Protein AF-A0A8S3H795-F1 (afdb_monomer_lite)

Radius of gyration: 68.73 Å; chains: 1; bounding box: 163×47×185 Å

Foldseek 3Di:
DLVLVVPPLDDPDDDDPLVSVVSSCVSVVDDPVQWDRDPVDIGGDPPPVVVSVVVVVVSVVVVVVVVVVVVVVVVVVVVVVVVVVVVVVVVVCVVVVVVCVVCVPPPVVVVCVVVVVVPPVNVVVVVVVVVVVVVVVVVVVVVVVVVVVVVVVVVVVVVVVVVVVVVVVVVVVVVVVVVVVVVVVVVVVVVVVVVVVVVVVVVVVVVVVVVVVVVVVVVVVVVVVVVVVVVVVVVVVVVVVVVVVVVVVVVVVVVVVVVVVVVVVVVVVVVPPPD

Organism: NCBI:txid392030

Secondary structure (DSSP, 8-state):
--GGGSTTSS-SS---HHHHHHHHHHHTT--GGGEEE-SS-EEE-TTHHHHHHHHHHHHHHHHHHHHHHHHHHHHHHHHHHHHHHHHHHHHHHHHHHHHHHHHTT-HHHHHHHHHGGGSHHHHHHHHHHHHHHHHHHHHHHHHHHHHHHHHHHHHHHHHHHHHHHHHHHHHHHHHHHHHHHHHHHHHHHHHHHHHHHHHHHHHHHHHHHHHHHHHHHHHHHHHHHHHHHHHHHHHHHHHHHHHHHHHHHHHHHHHHHHHHHHHHHHHHHHHTT--

pLDDT: mean 90.73, std 10.01, range [41.09, 98.5]

Sequence (275 aa):
SYEILCPNAIPREFMDGKAAAKRMIQELELDENLYRIGLTKVFFRSGVLGHLEEERDLKLTDIMTQLQALCRGALARKNYQRRIQQLNAIRVIQRNGRALLKIRNWKWWRLFTKIKPLLQVTRQDEELKQKQEEMNRLKTEMGSRVIQAQDMEEKLQLVQQERSVLNDRLAHLNEVLGECEENSRRMQKRNDELESILQEMEQRLQEAVDQLNKSNKDQREYDQRLRDTTKRLEDEEQNRQKIQLERTQSEGKIKNLENLVATLQNELSKVNILI

InterPro domains:
  IPR001609 Myosin head, motor domain-like [PS51456] (1-57)
  IPR002928 Myosin tail [PF01576] (122-271)
  IPR027417 P-loop containing nucleoside triphosphate hydrolase [SSF52540] (2-119)

Structure (mmCIF, N/CA/C/O backbone):
data_AF-A0A8S3H795-F1
#
_entry.id   AF-A0A8S3H795-F1
#
loop_
_atom_site.group_PDB
_atom_site.id
_atom_site.type_symbol
_atom_site.label_atom_id
_atom_site.label_alt_id
_atom_site.label_comp_id
_atom_site.label_asym_id
_atom_site.label_entity_id
_atom_site.label_seq_id
_atom_site.pdbx_PDB_ins_code
_atom_site.Cartn_x
_atom_site.Cartn_y
_atom_site.Cartn_z
_atom_site.occupancy
_atom_site.B_iso_or_equiv
_atom_site.auth_seq_id
_atom_site.auth_comp_id
_atom_site.auth_asym_id
_atom_site.auth_atom_id
_atom_site.pdbx_PDB_model_num
ATOM 1 N N . SER A 1 1 ? -20.769 3.662 -13.643 1.00 73.25 1 SER A N 1
ATOM 2 C CA . SER A 1 1 ? -20.670 2.705 -14.769 1.00 73.25 1 SER A CA 1
ATOM 3 C C . SER A 1 1 ? -21.157 3.273 -16.094 1.00 73.25 1 SER A C 1
ATOM 5 O O . SER A 1 1 ? -20.446 3.116 -17.077 1.00 73.25 1 SER A O 1
ATOM 7 N N . TYR A 1 2 ? -22.308 3.954 -16.131 1.00 89.56 2 TYR A N 1
ATOM 8 C CA . TYR A 1 2 ? -22.900 4.504 -17.365 1.00 89.56 2 TYR A CA 1
ATOM 9 C C . TYR A 1 2 ? -22.481 5.942 -17.703 1.00 89.56 2 TYR A C 1
ATOM 11 O O . TYR A 1 2 ? -22.964 6.502 -18.670 1.00 89.56 2 TYR A O 1
ATOM 19 N N . GLU A 1 3 ? -21.568 6.546 -16.942 1.00 89.19 3 GLU A N 1
ATOM 20 C CA . GLU A 1 3 ? -21.105 7.927 -17.171 1.00 89.19 3 GLU A CA 1
ATOM 21 C C . GLU A 1 3 ? -20.500 8.130 -18.568 1.00 89.19 3 GLU A C 1
ATOM 23 O O . GLU A 1 3 ? -20.627 9.195 -19.155 1.00 89.19 3 GLU A O 1
ATOM 28 N N . ILE A 1 4 ? -19.920 7.074 -19.145 1.00 91.19 4 ILE A N 1
ATOM 29 C CA . ILE A 1 4 ? -19.418 7.065 -20.524 1.00 91.19 4 ILE A CA 1
ATOM 30 C C . ILE A 1 4 ? -20.501 7.347 -21.580 1.00 91.19 4 ILE A C 1
ATOM 32 O O . ILE A 1 4 ? -20.176 7.830 -22.662 1.00 91.19 4 ILE A O 1
ATOM 36 N N . LEU A 1 5 ? -21.767 7.055 -21.269 1.00 90.88 5 LEU A N 1
ATOM 37 C CA . LEU A 1 5 ? -22.914 7.359 -22.125 1.00 90.88 5 LEU A CA 1
ATOM 38 C C . LEU A 1 5 ? -23.394 8.806 -21.970 1.00 90.88 5 LEU A C 1
ATOM 40 O O . LEU A 1 5 ? -24.088 9.308 -22.843 1.00 90.88 5 LEU A O 1
ATOM 44 N N . CYS A 1 6 ? -22.996 9.483 -20.892 1.00 90.69 6 CYS A N 1
ATOM 45 C CA . CYS A 1 6 ? -23.438 10.830 -20.539 1.00 90.69 6 CYS A CA 1
ATOM 46 C C . CYS A 1 6 ? -22.231 11.777 -20.440 1.00 90.69 6 CYS A C 1
ATOM 48 O O . CYS A 1 6 ? -21.933 12.290 -19.350 1.00 90.69 6 CYS A O 1
ATOM 50 N N . PRO A 1 7 ? -21.476 11.989 -21.534 1.00 83.62 7 PRO A N 1
ATOM 51 C CA . PRO A 1 7 ? -20.297 12.835 -21.486 1.00 83.62 7 PRO A CA 1
ATOM 52 C C . PRO A 1 7 ? -20.702 14.255 -21.072 1.00 83.62 7 PRO A C 1
ATOM 54 O O . PRO A 1 7 ? -21.502 14.899 -21.739 1.00 83.62 7 PRO A O 1
ATOM 57 N N . ASN A 1 8 ? -20.101 14.754 -19.988 1.00 84.62 8 ASN A N 1
ATOM 58 C CA . ASN A 1 8 ? -20.336 16.082 -19.397 1.00 84.62 8 ASN A CA 1
ATOM 59 C C . ASN A 1 8 ? -21.623 16.254 -18.565 1.00 84.62 8 ASN A C 1
ATOM 61 O O . ASN A 1 8 ? -21.853 17.352 -18.060 1.00 84.62 8 ASN A O 1
ATOM 65 N N . ALA A 1 9 ? -22.422 15.204 -18.342 1.00 86.06 9 ALA A N 1
ATOM 66 C CA . ALA A 1 9 ? -23.625 15.308 -17.502 1.00 86.06 9 ALA A CA 1
ATOM 67 C C . ALA A 1 9 ? -23.308 15.555 -16.013 1.00 86.06 9 ALA A C 1
ATOM 69 O O . ALA A 1 9 ? -24.093 16.167 -15.280 1.00 86.06 9 ALA A O 1
ATOM 70 N N . ILE A 1 10 ? -22.143 15.084 -15.556 1.00 86.62 10 ILE A N 1
ATOM 71 C CA . ILE A 1 10 ? -21.653 15.275 -14.190 1.00 86.62 10 ILE A CA 1
ATOM 72 C C . ILE A 1 10 ? -20.447 16.233 -14.229 1.00 86.62 10 ILE A C 1
ATOM 74 O O . ILE A 1 10 ? -19.483 15.973 -14.952 1.00 86.62 10 ILE A O 1
ATOM 78 N N . PRO A 1 11 ? -20.475 17.355 -13.480 1.00 84.56 11 PRO A N 1
ATOM 79 C CA . PRO A 1 11 ? -19.322 18.238 -13.341 1.00 84.56 11 PRO A CA 1
ATOM 80 C C . PRO A 1 11 ? -18.187 17.527 -12.594 1.00 84.56 11 PRO A C 1
ATOM 82 O O . PRO A 1 11 ? -18.424 16.645 -11.779 1.00 84.56 11 PRO A O 1
ATOM 85 N N . ARG A 1 12 ? -16.937 17.939 -12.834 1.00 81.12 12 ARG A N 1
ATOM 86 C CA . ARG A 1 12 ? -15.753 17.320 -12.199 1.00 81.12 12 ARG A CA 1
ATOM 87 C C . ARG A 1 12 ? -15.627 17.593 -10.695 1.00 81.12 12 ARG A C 1
ATOM 89 O O . ARG A 1 12 ? -14.787 16.989 -10.036 1.00 81.12 12 ARG A O 1
ATOM 96 N N . GLU A 1 13 ? -16.415 18.527 -10.178 1.00 83.94 13 GLU A N 1
ATOM 97 C CA . GLU A 1 13 ? -16.485 18.849 -8.756 1.00 83.94 13 GLU A CA 1
ATOM 98 C C . GLU A 1 13 ? -17.365 17.846 -8.001 1.00 83.94 13 GLU A C 1
ATOM 100 O O . GLU A 1 13 ? -18.151 17.105 -8.592 1.00 83.94 13 GLU A O 1
ATOM 105 N N . PHE A 1 14 ? -17.236 17.818 -6.674 1.00 79.88 14 PHE A N 1
ATOM 106 C CA . PHE A 1 14 ? -18.015 16.907 -5.843 1.00 79.88 14 PHE A CA 1
ATOM 107 C C . PHE A 1 14 ? -19.524 17.157 -5.998 1.00 79.88 14 PHE A C 1
ATOM 109 O O . PHE A 1 14 ? -20.003 18.282 -5.856 1.00 79.88 14 PHE A O 1
ATOM 116 N N . MET A 1 15 ? -20.278 16.084 -6.237 1.00 83.81 15 MET A N 1
ATOM 117 C CA . MET A 1 15 ? -21.734 16.101 -6.344 1.00 83.81 15 MET A CA 1
ATOM 118 C C . MET A 1 15 ? -22.338 14.962 -5.527 1.00 83.81 15 MET A C 1
ATOM 120 O O . MET A 1 15 ? -21.801 13.856 -5.489 1.00 83.81 15 MET A O 1
ATOM 124 N N . ASP A 1 16 ? -23.493 15.224 -4.915 1.00 89.38 16 ASP A N 1
ATOM 125 C CA . ASP A 1 16 ? -24.294 14.189 -4.267 1.00 89.38 16 ASP A CA 1
ATOM 126 C C . ASP A 1 16 ? -24.666 13.065 -5.253 1.00 89.38 16 ASP A C 1
ATOM 128 O O . ASP A 1 16 ? -25.124 13.316 -6.371 1.00 89.38 16 ASP A O 1
ATOM 132 N N . GLY A 1 17 ? -24.511 11.809 -4.826 1.00 86.62 17 GLY A N 1
ATOM 133 C CA . GLY A 1 17 ? -24.701 10.644 -5.693 1.00 86.62 17 GLY A CA 1
ATOM 134 C C . GLY A 1 17 ? -26.124 10.514 -6.245 1.00 86.62 17 GLY A C 1
ATOM 135 O O . GLY A 1 17 ? -26.308 10.076 -7.383 1.00 86.62 17 GLY A O 1
ATOM 136 N N . LYS A 1 18 ? -27.144 10.943 -5.488 1.00 89.81 18 LYS A N 1
ATOM 137 C CA . LYS A 1 18 ? -28.539 10.929 -5.952 1.00 89.81 18 LYS A CA 1
ATOM 138 C C . LYS A 1 18 ? -28.793 12.041 -6.966 1.00 89.81 18 LYS A C 1
ATOM 140 O O . LYS A 1 18 ? -29.508 11.818 -7.944 1.00 89.81 18 LYS A O 1
ATOM 145 N N . ALA A 1 19 ? -28.209 13.221 -6.758 1.00 89.12 19 ALA A N 1
ATOM 146 C CA . ALA A 1 19 ? -28.252 14.313 -7.729 1.00 89.12 19 ALA A CA 1
ATOM 147 C C . ALA A 1 19 ? -27.535 13.943 -9.041 1.00 89.12 19 ALA A C 1
ATOM 149 O O . ALA A 1 19 ? -28.087 14.171 -10.118 1.00 89.12 19 ALA A O 1
ATOM 150 N N . ALA A 1 20 ? -26.369 13.297 -8.954 1.00 90.00 20 ALA A N 1
ATOM 151 C CA . ALA A 1 20 ? -25.622 12.807 -10.111 1.00 90.00 20 ALA A CA 1
ATOM 152 C C . ALA A 1 20 ? -26.423 11.759 -10.900 1.00 90.00 20 ALA A C 1
ATOM 154 O O . ALA A 1 20 ? -26.585 11.890 -12.112 1.00 90.00 20 ALA A O 1
ATOM 155 N N . ALA A 1 21 ? -27.017 10.776 -10.213 1.00 90.62 21 ALA A N 1
ATOM 156 C CA . ALA A 1 21 ? -27.860 9.765 -10.850 1.00 90.62 21 ALA A CA 1
ATOM 157 C C . ALA A 1 21 ? -29.073 10.379 -11.571 1.00 90.62 21 ALA A C 1
ATOM 159 O O . ALA A 1 21 ? -29.392 9.964 -12.681 1.00 90.62 21 ALA A O 1
ATOM 160 N N . LYS A 1 22 ? -29.726 11.394 -10.981 1.00 90.12 22 LYS A N 1
ATOM 161 C CA . LYS A 1 22 ? -30.826 12.121 -11.640 1.00 90.12 22 LYS A CA 1
ATOM 162 C C . LYS A 1 22 ? -30.379 12.795 -12.933 1.00 90.12 22 LYS A C 1
ATOM 164 O O . LYS A 1 22 ? -31.062 12.645 -13.938 1.00 90.12 22 LYS A O 1
ATOM 169 N N . ARG A 1 23 ? -29.245 13.502 -12.914 1.00 90.75 23 ARG A N 1
ATOM 170 C CA . ARG A 1 23 ? -28.712 14.175 -14.109 1.00 90.75 23 ARG A CA 1
ATOM 171 C C . ARG A 1 23 ? -28.344 13.188 -15.207 1.00 90.75 23 ARG A C 1
ATOM 173 O O . ARG A 1 23 ? -28.685 13.415 -16.355 1.00 90.75 23 ARG A O 1
ATOM 180 N N . MET A 1 24 ? -27.711 12.071 -14.852 1.00 91.94 24 MET A N 1
ATOM 181 C CA . MET A 1 24 ? -27.400 11.022 -15.825 1.00 91.94 24 MET A CA 1
ATOM 182 C C . MET A 1 24 ? -28.663 10.438 -16.460 1.00 91.94 24 MET A C 1
ATOM 184 O O . MET A 1 24 ? -28.700 10.236 -17.661 1.00 91.94 24 MET A O 1
ATOM 188 N N . ILE A 1 25 ? -29.703 10.174 -15.668 1.00 92.38 25 ILE A N 1
ATOM 189 C CA . ILE A 1 25 ? -30.968 9.631 -16.180 1.00 92.38 25 ILE A CA 1
ATOM 190 C C . ILE A 1 25 ? -31.680 10.636 -17.098 1.00 92.38 25 ILE A C 1
ATOM 192 O O . ILE A 1 25 ? -32.272 10.222 -18.090 1.00 92.38 25 ILE A O 1
ATOM 196 N N . GLN A 1 26 ? -31.591 11.934 -16.787 1.00 90.56 26 GLN A N 1
ATOM 197 C CA . GLN A 1 26 ? -32.091 13.007 -17.650 1.00 90.56 26 GLN A CA 1
ATOM 198 C C . GLN A 1 26 ? -31.326 13.075 -18.974 1.00 90.56 26 GLN A C 1
ATOM 200 O O . GLN A 1 26 ? -31.958 13.160 -20.017 1.00 90.56 26 GLN A O 1
ATOM 205 N N . GLU A 1 27 ? -29.994 12.982 -18.938 1.00 92.19 27 GLU A N 1
ATOM 206 C CA . GLU A 1 27 ? -29.153 12.968 -20.144 1.00 92.19 27 GLU A CA 1
ATOM 207 C C . GLU A 1 27 ? -29.390 11.717 -21.007 1.00 92.19 27 GLU A C 1
ATOM 209 O O . GLU A 1 27 ? -29.303 11.775 -22.225 1.00 92.19 27 GLU A O 1
ATOM 214 N N . LEU A 1 28 ? -29.705 10.579 -20.379 1.00 92.12 28 LEU A N 1
ATOM 215 C CA . LEU A 1 28 ? -30.093 9.342 -21.070 1.00 92.12 28 LEU A CA 1
ATOM 216 C C . LEU A 1 28 ? -31.536 9.371 -21.596 1.00 92.12 28 LEU A C 1
ATOM 218 O O . LEU A 1 28 ? -31.972 8.378 -22.171 1.00 92.12 28 LEU A O 1
ATOM 222 N N . GLU A 1 29 ? -32.282 10.454 -21.348 1.00 92.06 29 GLU A N 1
ATOM 223 C CA . GLU A 1 29 ? -33.671 10.652 -21.781 1.00 92.06 29 GLU A CA 1
ATOM 224 C C . GLU A 1 29 ? -34.597 9.461 -21.450 1.00 92.06 29 GLU A C 1
ATOM 226 O O . GLU A 1 29 ? -35.510 9.112 -22.199 1.00 92.06 29 GLU A O 1
ATOM 231 N N . LEU A 1 30 ? -34.370 8.809 -20.303 1.00 93.12 30 LEU A N 1
ATOM 232 C CA . LEU A 1 30 ? -35.160 7.649 -19.888 1.00 93.12 30 LEU A CA 1
ATOM 233 C C . LEU A 1 30 ? -36.561 8.075 -19.430 1.00 93.12 30 LEU A C 1
ATOM 235 O O . LEU A 1 30 ? -36.704 8.923 -18.550 1.00 93.12 30 LEU A O 1
ATOM 239 N N . ASP A 1 31 ? -37.594 7.413 -19.957 1.00 93.19 31 ASP A N 1
ATOM 240 C CA . ASP A 1 31 ? -38.984 7.616 -19.530 1.00 93.19 31 ASP A CA 1
ATOM 241 C C . ASP A 1 31 ? -39.135 7.353 -18.020 1.00 93.19 31 ASP A C 1
ATOM 243 O O . ASP A 1 31 ? -38.687 6.327 -17.491 1.00 93.19 31 ASP A O 1
ATOM 247 N N . GLU A 1 32 ? -39.808 8.269 -17.319 1.00 92.25 32 GLU A N 1
ATOM 248 C CA . GLU A 1 32 ? -40.058 8.179 -15.881 1.00 92.25 32 GLU A CA 1
ATOM 249 C C . GLU A 1 32 ? -40.748 6.872 -15.475 1.00 92.25 32 GLU A C 1
ATOM 251 O O . GLU A 1 32 ? -40.569 6.412 -14.353 1.00 92.25 32 GLU A O 1
ATOM 256 N N . ASN A 1 33 ? -41.506 6.212 -16.350 1.00 93.94 33 ASN A N 1
ATOM 257 C CA . ASN A 1 33 ? -42.151 4.927 -16.071 1.00 93.94 33 ASN A CA 1
ATOM 258 C C . ASN A 1 33 ? -41.174 3.745 -15.987 1.00 93.94 33 ASN A C 1
ATOM 260 O O . ASN A 1 33 ? -41.529 2.698 -15.428 1.00 93.94 33 ASN A O 1
ATOM 264 N N . LEU A 1 34 ? -39.960 3.897 -16.515 1.00 94.12 34 LEU A N 1
ATOM 265 C CA . LEU A 1 34 ? -38.962 2.837 -16.642 1.00 94.12 34 LEU A CA 1
ATOM 266 C C . LEU A 1 34 ? -38.019 2.731 -15.440 1.00 94.12 34 LEU A C 1
ATOM 268 O O . LEU A 1 34 ? -37.331 1.717 -15.311 1.00 94.12 34 LEU A O 1
ATOM 272 N N . TYR A 1 35 ? -38.002 3.717 -14.538 1.00 95.12 35 TYR A N 1
ATOM 273 C CA . TYR A 1 35 ? -37.107 3.710 -13.379 1.00 95.12 35 TYR A CA 1
ATOM 274 C C . TYR A 1 35 ? -37.724 4.316 -12.109 1.00 95.12 35 TYR A C 1
ATOM 276 O O . TYR A 1 35 ? -38.697 5.063 -12.143 1.00 95.12 35 TYR A O 1
ATOM 284 N N . ARG A 1 36 ? -37.145 4.019 -10.942 1.00 95.19 36 ARG A N 1
ATOM 285 C CA . ARG A 1 36 ? -37.449 4.668 -9.655 1.00 95.19 36 ARG A CA 1
ATOM 286 C C . ARG A 1 36 ? -36.159 4.908 -8.874 1.00 95.19 36 ARG A C 1
ATOM 288 O O . ARG A 1 36 ? -35.366 3.990 -8.684 1.00 95.19 36 ARG A O 1
ATOM 295 N N . ILE A 1 37 ? -35.948 6.133 -8.394 1.00 93.06 37 ILE A N 1
ATOM 296 C CA . ILE A 1 37 ? -34.747 6.508 -7.629 1.00 93.06 37 ILE A CA 1
ATOM 297 C C . ILE A 1 37 ? -35.035 6.365 -6.131 1.00 93.06 37 ILE A C 1
ATOM 299 O O . ILE A 1 37 ? -35.793 7.149 -5.561 1.00 93.06 37 ILE A O 1
ATOM 303 N N . GLY A 1 38 ? -34.418 5.371 -5.494 1.00 91.44 38 GLY A N 1
ATOM 304 C CA . GLY A 1 38 ? -34.445 5.165 -4.047 1.00 91.44 38 GLY A CA 1
ATOM 305 C C . GLY A 1 38 ? -33.425 6.027 -3.293 1.00 91.44 38 GLY A C 1
ATOM 306 O O . GLY A 1 38 ? -32.840 6.964 -3.838 1.00 91.44 38 GLY A O 1
ATOM 307 N N . LEU A 1 39 ? -33.210 5.718 -2.010 1.00 87.00 39 LEU A N 1
ATOM 308 C CA . LEU A 1 39 ? -32.218 6.413 -1.174 1.00 87.00 39 LEU A CA 1
ATOM 309 C C . LEU A 1 39 ? -30.780 6.049 -1.558 1.00 87.00 39 LEU A C 1
ATOM 311 O O . LEU A 1 39 ? -29.926 6.922 -1.628 1.00 87.00 39 LEU A O 1
ATOM 315 N N . THR A 1 40 ? -30.530 4.770 -1.839 1.00 90.25 40 THR A N 1
ATOM 316 C CA . THR A 1 40 ? -29.187 4.236 -2.123 1.00 90.25 40 THR A CA 1
ATOM 317 C C . THR A 1 40 ? -29.079 3.534 -3.477 1.00 90.25 40 THR A C 1
ATOM 319 O O . THR A 1 40 ? -27.981 3.181 -3.897 1.00 90.25 40 THR A O 1
ATOM 322 N N . LYS A 1 41 ? -30.204 3.287 -4.160 1.00 93.25 41 LYS A N 1
ATOM 323 C CA . LYS A 1 41 ? -30.275 2.485 -5.393 1.00 93.25 41 LYS A CA 1
ATOM 324 C C . LYS A 1 41 ? -31.276 3.078 -6.382 1.00 93.25 41 LYS A C 1
ATOM 326 O O . LYS A 1 41 ? -32.278 3.657 -5.968 1.00 93.25 41 LYS A O 1
ATOM 331 N N . VAL A 1 42 ? -31.028 2.879 -7.675 1.00 92.75 42 VAL A N 1
ATOM 332 C CA . VAL A 1 42 ? -31.999 3.120 -8.752 1.00 92.75 42 VAL A CA 1
ATOM 333 C C . VAL A 1 42 ? -32.563 1.771 -9.188 1.00 92.75 42 VAL A C 1
ATOM 335 O O . VAL A 1 42 ? -31.807 0.836 -9.441 1.00 92.75 42 VAL A O 1
ATOM 338 N N . PHE A 1 43 ? -33.885 1.663 -9.240 1.00 94.56 43 PHE A N 1
ATOM 339 C CA . PHE A 1 43 ? -34.602 0.482 -9.706 1.00 94.56 43 PHE A CA 1
ATOM 340 C C . PHE A 1 43 ? -35.036 0.711 -11.147 1.00 94.56 43 PHE A C 1
ATOM 342 O O . PHE A 1 43 ? -35.631 1.744 -11.434 1.00 94.56 43 PHE A O 1
ATOM 349 N N . PHE A 1 44 ? -34.772 -0.245 -12.030 1.00 96.25 44 PHE A N 1
ATOM 350 C CA . PHE A 1 44 ? -35.180 -0.196 -13.431 1.00 96.25 44 PHE A CA 1
ATOM 351 C C . PHE A 1 44 ? -36.220 -1.279 -13.717 1.00 96.25 44 PHE A C 1
ATOM 353 O O . PHE A 1 44 ? -36.209 -2.339 -13.087 1.00 96.25 44 PHE A O 1
ATOM 360 N N . ARG A 1 45 ? -37.113 -1.030 -14.676 1.00 95.69 45 ARG A N 1
ATOM 361 C CA . ARG A 1 45 ? -37.943 -2.088 -15.259 1.00 95.69 45 ARG A CA 1
ATOM 362 C C . ARG A 1 45 ? -37.073 -3.069 -16.052 1.00 95.69 45 ARG A C 1
ATOM 364 O O . ARG A 1 45 ? -35.951 -2.754 -16.450 1.00 95.69 45 ARG A O 1
ATOM 371 N N . SER A 1 46 ? -37.613 -4.265 -16.281 1.00 94.44 46 SER A N 1
ATOM 372 C CA . SER A 1 46 ? -36.954 -5.288 -17.098 1.00 94.44 46 SER A CA 1
ATOM 373 C C . SER A 1 46 ? -36.576 -4.740 -18.481 1.00 94.44 46 SER A C 1
ATOM 375 O O . SER A 1 46 ? -37.320 -3.947 -19.056 1.00 94.44 46 SER A O 1
ATOM 377 N N . GLY A 1 47 ? -35.414 -5.148 -18.994 1.00 92.06 47 GLY A N 1
ATOM 378 C CA . GLY A 1 47 ? -34.897 -4.769 -20.315 1.00 92.06 47 GLY A CA 1
ATOM 379 C C . GLY A 1 47 ? -34.105 -3.458 -20.361 1.00 92.06 47 GLY A C 1
ATOM 380 O O . GLY A 1 47 ? -33.168 -3.353 -21.145 1.00 92.06 47 GLY A O 1
ATOM 381 N N . VAL A 1 48 ? -34.391 -2.495 -19.478 1.00 94.62 48 VAL A N 1
ATOM 382 C CA . VAL A 1 48 ? -33.736 -1.171 -19.497 1.00 94.62 48 VAL A CA 1
ATOM 383 C C . VAL A 1 48 ? -32.234 -1.278 -19.233 1.00 94.62 48 VAL A C 1
ATOM 385 O O . VAL A 1 48 ? -31.435 -0.678 -19.942 1.00 94.62 48 VAL A O 1
ATOM 388 N N . LEU A 1 49 ? -31.837 -2.064 -18.226 1.00 93.12 49 LEU A N 1
ATOM 389 C CA . LEU A 1 49 ? -30.424 -2.206 -17.873 1.00 93.12 49 LEU A CA 1
ATOM 390 C C . LEU A 1 49 ? -29.628 -2.907 -18.981 1.00 93.12 49 LEU A C 1
ATOM 392 O O . LEU A 1 49 ? -28.529 -2.468 -19.285 1.00 93.12 49 LEU A O 1
ATOM 396 N N . GLY A 1 50 ? -30.205 -3.936 -19.611 1.00 94.94 50 GLY A N 1
ATOM 397 C CA . GLY A 1 50 ? -29.566 -4.638 -20.727 1.00 94.94 50 GLY A CA 1
ATOM 398 C C . GLY A 1 50 ? -29.321 -3.711 -21.916 1.00 94.94 50 GLY A C 1
ATOM 399 O O . GLY A 1 50 ? -28.217 -3.675 -22.441 1.00 94.94 50 GLY A O 1
ATOM 400 N N . HIS A 1 51 ? -30.302 -2.872 -22.265 1.00 94.00 51 HIS A N 1
ATOM 401 C CA . HIS A 1 51 ? -30.130 -1.873 -23.320 1.00 94.00 51 HIS A CA 1
ATOM 402 C C . HIS A 1 51 ? -29.030 -0.845 -22.989 1.00 94.00 51 HIS A C 1
ATOM 404 O O . HIS A 1 51 ? -28.188 -0.542 -23.830 1.00 94.00 51 HIS A O 1
ATOM 410 N N . LEU A 1 52 ? -28.986 -0.346 -21.747 1.00 94.50 52 LEU A N 1
ATOM 411 C CA . LEU A 1 52 ? -27.923 0.567 -21.305 1.00 94.50 52 LEU A CA 1
ATOM 412 C C . LEU A 1 52 ? -26.535 -0.098 -21.297 1.00 94.50 52 LEU A C 1
ATOM 414 O O . LEU A 1 52 ? -25.530 0.582 -21.509 1.00 94.50 52 LEU A O 1
ATOM 418 N N . GLU A 1 53 ? -26.453 -1.401 -21.028 1.00 95.44 53 GLU A N 1
ATOM 419 C CA . GLU A 1 53 ? -25.205 -2.165 -21.128 1.00 95.44 53 GLU A CA 1
ATOM 420 C C . GLU A 1 53 ? -24.758 -2.332 -22.585 1.00 95.44 53 GLU A C 1
ATOM 422 O O . GLU A 1 53 ? -23.588 -2.092 -22.875 1.00 95.44 53 GLU A O 1
ATOM 427 N N . GLU A 1 54 ? -25.675 -2.631 -23.507 1.00 95.31 54 GLU A N 1
ATOM 428 C CA . GLU A 1 54 ? -25.376 -2.739 -24.942 1.00 95.31 54 GLU A CA 1
ATOM 429 C C . GLU A 1 54 ? -24.847 -1.418 -25.526 1.00 95.31 54 GLU A C 1
ATOM 431 O O . GLU A 1 54 ? -23.782 -1.398 -26.149 1.00 95.31 54 GLU A O 1
ATOM 436 N N . GLU A 1 55 ? -25.524 -0.294 -25.267 1.00 94.25 55 GLU A N 1
ATOM 437 C CA . GLU A 1 55 ? -25.073 1.039 -25.702 1.00 94.25 55 GLU A CA 1
ATOM 438 C C . GLU A 1 55 ? -23.688 1.382 -25.133 1.00 94.25 55 GLU A C 1
ATOM 440 O O . GLU A 1 55 ? -22.807 1.924 -25.815 1.00 94.25 55 GLU A O 1
ATOM 445 N N . ARG A 1 56 ? -23.459 1.028 -23.863 1.00 96.00 56 ARG A N 1
ATOM 446 C CA . ARG A 1 56 ? -22.164 1.218 -23.206 1.00 96.00 56 ARG A CA 1
ATOM 447 C C . ARG A 1 56 ? -21.075 0.394 -23.882 1.00 96.00 56 ARG A C 1
ATOM 449 O O . ARG A 1 56 ? -19.977 0.916 -24.091 1.00 96.00 56 ARG A O 1
ATOM 456 N N . ASP A 1 57 ? -21.355 -0.858 -24.213 1.00 96.69 57 ASP A N 1
ATOM 457 C CA . ASP A 1 57 ? -20.392 -1.764 -24.833 1.00 96.69 57 ASP A CA 1
ATOM 458 C C . ASP A 1 57 ? -20.033 -1.332 -26.257 1.00 96.69 57 ASP A C 1
ATOM 460 O O . ASP A 1 57 ? -18.857 -1.396 -26.632 1.00 96.69 57 ASP A O 1
ATOM 464 N N . LEU A 1 58 ? -20.984 -0.787 -27.021 1.00 95.81 58 LEU A N 1
ATOM 465 C CA . LEU A 1 58 ? -20.703 -0.160 -28.316 1.00 95.81 58 LEU A CA 1
ATOM 466 C C . LEU A 1 58 ? -19.722 1.010 -28.159 1.00 95.81 58 LEU A C 1
ATOM 468 O O . LEU A 1 58 ? -18.686 1.055 -28.830 1.00 95.81 58 LEU A O 1
ATOM 472 N N . LYS A 1 59 ? -19.978 1.916 -27.205 1.00 94.19 59 LYS A N 1
ATOM 473 C CA . LYS A 1 59 ? -19.095 3.067 -26.963 1.00 94.19 59 LYS A CA 1
ATOM 474 C C . LYS A 1 59 ? -17.705 2.653 -26.487 1.00 94.19 59 LYS A C 1
ATOM 476 O O . LYS A 1 59 ? -16.696 3.220 -26.914 1.00 94.19 59 LYS A O 1
ATOM 481 N N . LEU A 1 60 ? -17.639 1.651 -25.614 1.00 95.88 60 LEU A N 1
ATOM 482 C CA . LEU A 1 60 ? -16.376 1.080 -25.159 1.00 95.88 60 LEU A CA 1
ATOM 483 C C . LEU A 1 60 ? -15.616 0.416 -26.305 1.00 95.88 60 LEU A C 1
ATOM 485 O O . LEU A 1 60 ? -14.398 0.569 -26.380 1.00 95.88 60 LEU A O 1
ATOM 489 N N . THR A 1 61 ? -16.304 -0.272 -27.214 1.00 97.25 61 THR A N 1
ATOM 490 C CA . THR A 1 61 ? -15.683 -0.931 -28.370 1.00 97.25 61 THR A CA 1
ATOM 491 C C . THR A 1 61 ? -14.971 0.073 -29.276 1.00 97.25 61 THR A C 1
ATOM 493 O O . THR A 1 61 ? -13.825 -0.170 -29.674 1.00 97.25 61 THR A O 1
ATOM 496 N N . ASP A 1 62 ? -15.573 1.235 -29.533 1.00 96.19 62 ASP A N 1
ATOM 497 C CA . ASP A 1 62 ? -14.941 2.307 -30.310 1.00 96.19 62 ASP A CA 1
ATOM 498 C C . ASP A 1 62 ? -13.672 2.837 -29.632 1.00 96.19 62 ASP A C 1
ATOM 500 O O . ASP A 1 62 ? -12.608 2.930 -30.256 1.00 96.19 62 ASP A O 1
ATOM 504 N N . ILE A 1 63 ? -13.753 3.132 -28.330 1.00 96.00 63 ILE A N 1
ATOM 505 C CA . ILE A 1 63 ? -12.610 3.616 -27.541 1.00 96.00 63 ILE A CA 1
ATOM 506 C C . ILE A 1 63 ? -11.491 2.572 -27.525 1.00 96.00 63 ILE A C 1
ATOM 508 O O . ILE A 1 63 ? -10.321 2.899 -27.742 1.00 96.00 63 ILE A O 1
ATOM 512 N N . MET A 1 64 ? -11.837 1.302 -27.315 1.00 97.19 64 MET A N 1
ATOM 513 C CA . MET A 1 64 ? -10.880 0.200 -27.314 1.00 97.19 64 MET A CA 1
ATOM 514 C C . MET A 1 64 ? -10.223 0.036 -28.682 1.00 97.19 64 MET A C 1
ATOM 516 O O . MET A 1 64 ? -9.011 -0.164 -28.758 1.00 97.19 64 MET A O 1
ATOM 520 N N . THR A 1 65 ? -10.975 0.190 -29.769 1.00 98.12 65 THR A N 1
ATOM 521 C CA . THR A 1 65 ? -10.433 0.138 -31.132 1.00 98.12 65 THR A CA 1
ATOM 522 C C . THR A 1 65 ? -9.430 1.267 -31.376 1.00 98.12 65 THR A C 1
ATOM 524 O O . THR A 1 65 ? -8.332 1.014 -31.884 1.00 98.12 65 THR A O 1
ATOM 527 N N . GLN A 1 66 ? -9.741 2.494 -30.946 1.00 97.94 66 GLN A N 1
ATOM 528 C CA . GLN A 1 66 ? -8.821 3.634 -31.035 1.00 97.94 66 GLN A CA 1
ATOM 529 C C . GLN A 1 66 ? -7.557 3.417 -30.194 1.00 97.94 66 GLN A C 1
ATOM 531 O O . GLN A 1 66 ? -6.443 3.598 -30.692 1.00 97.94 66 GLN A O 1
ATOM 536 N N . LEU A 1 67 ? -7.707 2.962 -28.946 1.00 98.06 67 LEU A N 1
ATOM 537 C CA . LEU A 1 67 ? -6.582 2.638 -28.070 1.00 98.06 67 LEU A CA 1
ATOM 538 C C . LEU A 1 67 ? -5.675 1.583 -28.711 1.00 98.06 67 LEU A C 1
ATOM 540 O O . LEU A 1 67 ? -4.459 1.764 -28.797 1.00 98.06 67 LEU A O 1
ATOM 544 N N . GLN A 1 68 ? -6.261 0.501 -29.223 1.00 98.25 68 GLN A N 1
ATOM 545 C CA . GLN A 1 68 ? -5.504 -0.542 -29.899 1.00 98.25 68 GLN A CA 1
ATOM 546 C C . GLN A 1 68 ? -4.778 -0.012 -31.143 1.00 98.25 68 GLN A C 1
ATOM 548 O O . GLN A 1 68 ? -3.626 -0.385 -31.376 1.00 98.25 68 GLN A O 1
ATOM 553 N N . ALA A 1 69 ? -5.412 0.856 -31.937 1.00 98.38 69 ALA A N 1
ATOM 554 C CA . ALA A 1 69 ? -4.779 1.485 -33.094 1.00 98.38 69 ALA A CA 1
ATOM 555 C C . ALA A 1 69 ? -3.568 2.340 -32.683 1.00 98.38 69 ALA A C 1
ATOM 557 O O . ALA A 1 69 ? -2.499 2.228 -33.293 1.00 98.38 69 ALA A O 1
ATOM 558 N N . LEU A 1 70 ? -3.686 3.122 -31.604 1.00 98.38 70 LEU A N 1
ATOM 559 C CA . LEU A 1 70 ? -2.583 3.910 -31.049 1.00 98.38 70 LEU A CA 1
ATOM 560 C C . LEU A 1 70 ? -1.431 3.020 -30.568 1.00 98.38 70 LEU A C 1
ATOM 562 O O . LEU A 1 70 ? -0.278 3.259 -30.942 1.00 98.38 70 LEU A O 1
ATOM 566 N N . CYS A 1 71 ? -1.726 1.962 -29.807 1.00 98.25 71 CYS A N 1
ATOM 567 C CA . CYS A 1 71 ? -0.727 1.007 -29.323 1.00 98.25 71 CYS A CA 1
ATOM 568 C C . CYS A 1 71 ? -0.001 0.302 -30.478 1.00 98.25 71 CYS A C 1
ATOM 570 O O . CYS A 1 71 ? 1.235 0.274 -30.513 1.00 98.25 71 CYS A O 1
ATOM 572 N N . ARG A 1 72 ? -0.748 -0.221 -31.462 1.00 98.50 72 ARG A N 1
ATOM 573 C CA . ARG A 1 72 ? -0.177 -0.861 -32.660 1.00 98.50 72 ARG A CA 1
ATOM 574 C C . ARG A 1 72 ? 0.677 0.125 -33.455 1.00 98.50 72 ARG A C 1
ATOM 576 O O . ARG A 1 72 ? 1.786 -0.223 -33.858 1.00 98.50 72 ARG A O 1
ATOM 583 N N . GLY A 1 73 ? 0.218 1.366 -33.617 1.00 98.50 73 GLY A N 1
ATOM 584 C CA . GLY A 1 73 ? 0.967 2.426 -34.290 1.00 98.50 73 GLY A CA 1
ATOM 585 C C . GLY A 1 73 ? 2.278 2.776 -33.580 1.00 98.50 73 GLY A C 1
ATOM 586 O O . GLY A 1 73 ? 3.320 2.898 -34.228 1.00 98.50 73 GLY A O 1
ATOM 587 N N . ALA A 1 74 ? 2.261 2.898 -32.251 1.00 98.25 74 ALA A N 1
ATOM 588 C CA . ALA A 1 74 ? 3.461 3.162 -31.459 1.00 98.25 74 ALA A CA 1
ATOM 589 C C . ALA A 1 74 ? 4.486 2.024 -31.589 1.00 98.25 74 ALA A C 1
ATOM 591 O O . ALA A 1 74 ? 5.668 2.273 -31.849 1.00 98.25 74 ALA A O 1
ATOM 592 N N . LEU A 1 75 ? 4.027 0.773 -31.489 1.00 98.31 75 LEU A N 1
ATOM 593 C CA . LEU A 1 75 ? 4.874 -0.406 -31.651 1.00 98.31 75 LEU A CA 1
ATOM 594 C C . LEU A 1 75 ? 5.468 -0.490 -33.065 1.00 98.31 75 LEU A C 1
ATOM 596 O O . LEU A 1 75 ? 6.669 -0.722 -33.220 1.00 98.31 75 LEU A O 1
ATOM 600 N N . ALA A 1 76 ? 4.653 -0.250 -34.096 1.00 98.50 76 ALA A N 1
ATOM 601 C CA . ALA A 1 76 ? 5.091 -0.251 -35.488 1.00 98.50 76 ALA A CA 1
ATOM 602 C C . ALA A 1 76 ? 6.177 0.804 -35.744 1.00 98.50 76 ALA A C 1
ATOM 604 O O . ALA A 1 76 ? 7.211 0.482 -36.330 1.00 98.50 76 ALA A O 1
ATOM 605 N N . ARG A 1 77 ? 6.006 2.034 -35.238 1.00 98.38 77 ARG A N 1
ATOM 606 C CA . ARG A 1 77 ? 7.017 3.100 -35.354 1.00 98.38 77 ARG A CA 1
ATOM 607 C C . ARG A 1 77 ? 8.323 2.737 -34.647 1.00 98.38 77 ARG A C 1
ATOM 609 O O . ARG A 1 77 ? 9.392 2.915 -35.230 1.00 98.38 77 ARG A O 1
ATOM 616 N N . LYS A 1 78 ? 8.263 2.168 -33.436 1.00 97.88 78 LYS A N 1
ATOM 617 C CA . LYS A 1 78 ? 9.458 1.697 -32.711 1.00 97.88 78 LYS A CA 1
ATOM 618 C C . LYS A 1 78 ? 10.195 0.602 -33.491 1.00 97.88 78 LYS A C 1
ATOM 620 O O . LYS A 1 78 ? 11.414 0.660 -33.649 1.00 97.88 78 LYS A O 1
ATOM 625 N N . ASN A 1 79 ? 9.455 -0.365 -34.031 1.00 98.06 79 ASN A N 1
ATOM 626 C CA . ASN A 1 79 ? 10.015 -1.439 -34.851 1.00 98.06 79 ASN A CA 1
ATOM 627 C C . ASN A 1 79 ? 10.623 -0.913 -36.156 1.00 98.06 79 ASN A C 1
ATOM 629 O O . ASN A 1 79 ? 11.699 -1.358 -36.554 1.00 98.06 79 ASN A O 1
ATOM 633 N N . TYR A 1 80 ? 9.975 0.055 -36.801 1.00 98.25 80 TYR A N 1
ATOM 634 C CA . TYR A 1 80 ? 10.485 0.706 -38.004 1.00 98.25 80 TYR A CA 1
ATOM 635 C C . TYR A 1 80 ? 11.808 1.434 -37.740 1.00 98.25 80 TYR A C 1
ATOM 637 O O . TYR A 1 80 ? 12.776 1.214 -38.465 1.00 98.25 80 TYR A O 1
ATOM 645 N N . GLN A 1 81 ? 11.896 2.209 -36.654 1.00 98.06 81 GLN A N 1
ATOM 646 C CA . GLN A 1 81 ? 13.140 2.880 -36.262 1.00 98.06 81 GLN A CA 1
ATOM 647 C C . GLN A 1 81 ? 14.272 1.883 -36.000 1.00 98.06 81 GLN A C 1
ATOM 649 O O . GLN A 1 81 ? 15.382 2.059 -36.502 1.00 98.06 81 GLN A O 1
ATOM 654 N N . ARG A 1 82 ? 13.984 0.775 -35.303 1.00 97.69 82 ARG A N 1
ATOM 655 C CA . ARG A 1 82 ? 14.961 -0.307 -35.102 1.00 97.69 82 ARG A CA 1
ATOM 656 C C . ARG A 1 82 ? 15.450 -0.886 -36.434 1.00 97.69 82 ARG A C 1
ATOM 658 O O . ARG A 1 82 ? 16.648 -1.103 -36.594 1.00 97.69 82 ARG A O 1
ATOM 665 N N . ARG A 1 83 ? 14.552 -1.103 -37.402 1.00 97.69 83 ARG A N 1
ATOM 666 C CA . ARG A 1 83 ? 14.911 -1.597 -38.744 1.00 97.69 83 ARG A CA 1
ATOM 667 C C . ARG A 1 83 ? 15.758 -0.590 -39.524 1.00 97.69 83 ARG A C 1
ATOM 669 O O . ARG A 1 83 ? 16.740 -0.997 -40.134 1.00 97.69 83 ARG A O 1
ATOM 676 N N . ILE A 1 84 ? 15.443 0.707 -39.472 1.00 98.19 84 ILE A N 1
ATOM 677 C CA . ILE A 1 84 ? 16.282 1.755 -40.080 1.00 98.19 84 ILE A CA 1
ATOM 678 C C . ILE A 1 84 ? 17.687 1.733 -39.479 1.00 98.19 84 ILE A C 1
ATOM 680 O O . ILE A 1 84 ? 18.672 1.718 -40.218 1.00 98.19 84 ILE A O 1
ATOM 684 N N . GLN A 1 85 ? 17.791 1.709 -38.148 1.00 97.50 85 GLN A N 1
ATOM 685 C CA . GLN A 1 85 ? 19.081 1.664 -37.460 1.00 97.50 85 GLN A CA 1
ATOM 686 C C . GLN A 1 85 ? 19.883 0.423 -37.866 1.00 97.50 85 GLN A C 1
ATOM 688 O O . GLN A 1 85 ? 21.066 0.539 -38.178 1.00 97.50 85 GLN A O 1
ATOM 693 N N . GLN A 1 86 ? 19.235 -0.743 -37.952 1.00 97.81 86 GLN A N 1
ATOM 694 C CA . GLN A 1 86 ? 19.859 -1.976 -38.438 1.00 97.81 86 GLN A CA 1
ATOM 695 C C . GLN A 1 86 ? 20.335 -1.854 -39.889 1.00 97.81 86 GLN A C 1
ATOM 697 O O . GLN A 1 86 ? 21.469 -2.217 -40.181 1.00 97.81 86 GLN A O 1
ATOM 702 N N . LEU A 1 87 ? 19.522 -1.306 -40.797 1.00 98.12 87 LEU A N 1
ATOM 703 C CA . LEU A 1 87 ? 19.915 -1.102 -42.196 1.00 98.12 87 LEU A CA 1
ATOM 704 C C . LEU A 1 87 ? 21.113 -0.154 -42.320 1.00 98.12 87 LEU A C 1
ATOM 706 O O . LEU A 1 87 ? 22.046 -0.432 -43.075 1.00 98.12 87 LEU A O 1
ATOM 710 N N . ASN A 1 88 ? 21.120 0.937 -41.555 1.00 97.81 88 ASN A N 1
ATOM 711 C CA . ASN A 1 88 ? 22.247 1.864 -41.517 1.00 97.81 88 ASN A CA 1
ATOM 712 C C . ASN A 1 88 ? 23.506 1.187 -40.962 1.00 97.81 88 ASN A C 1
ATOM 714 O O . ASN A 1 88 ? 24.571 1.296 -41.572 1.00 97.81 88 ASN A O 1
ATOM 718 N N . ALA A 1 89 ? 23.384 0.424 -39.873 1.00 97.44 89 ALA A N 1
ATOM 719 C CA . ALA A 1 89 ? 24.486 -0.354 -39.316 1.00 97.44 89 ALA A CA 1
ATOM 720 C C . ALA A 1 89 ? 25.034 -1.370 -40.332 1.00 97.44 89 ALA A C 1
ATOM 722 O O . ALA A 1 89 ? 26.245 -1.432 -40.530 1.00 97.44 89 ALA A O 1
ATOM 723 N N . ILE A 1 90 ? 24.167 -2.096 -41.049 1.00 98.00 90 ILE A N 1
ATOM 724 C CA . ILE A 1 90 ? 24.568 -3.037 -42.107 1.00 98.00 90 ILE A CA 1
ATOM 725 C C . ILE A 1 90 ? 25.358 -2.313 -43.201 1.00 98.00 90 ILE A C 1
ATOM 727 O O . ILE A 1 90 ? 26.427 -2.783 -43.588 1.00 98.00 90 ILE A O 1
ATOM 731 N N . ARG A 1 91 ? 24.888 -1.153 -43.679 1.00 97.81 91 ARG A N 1
ATOM 732 C CA . ARG A 1 91 ? 25.604 -0.365 -44.700 1.00 97.81 91 ARG A CA 1
ATOM 733 C C . ARG A 1 91 ? 26.987 0.070 -44.217 1.00 97.81 91 ARG A C 1
ATOM 735 O O . ARG A 1 91 ? 27.955 -0.042 -44.970 1.00 97.81 91 ARG A O 1
ATOM 742 N N . VAL A 1 92 ? 27.089 0.536 -42.971 1.00 98.06 92 VAL A N 1
ATOM 743 C CA . VAL A 1 92 ? 28.365 0.928 -42.353 1.00 98.06 92 VAL A CA 1
ATOM 744 C C . VAL A 1 92 ? 29.301 -0.276 -42.243 1.00 98.06 92 VAL A C 1
ATOM 746 O O . VAL A 1 92 ? 30.444 -0.192 -42.689 1.00 98.06 92 VAL A O 1
ATOM 749 N N . ILE A 1 93 ? 28.816 -1.413 -41.738 1.00 97.62 93 ILE A N 1
ATOM 750 C CA . ILE A 1 93 ? 29.594 -2.653 -41.613 1.00 97.62 93 ILE A CA 1
ATOM 751 C C . ILE A 1 93 ? 30.082 -3.124 -42.983 1.00 97.62 93 ILE A C 1
ATOM 753 O O . ILE A 1 93 ? 31.264 -3.411 -43.140 1.00 97.62 93 ILE A O 1
ATOM 757 N N . GLN A 1 94 ? 29.219 -3.153 -44.001 1.00 97.81 94 GLN A N 1
ATOM 758 C CA . GLN A 1 94 ? 29.601 -3.553 -45.357 1.00 97.81 94 GLN A CA 1
ATOM 759 C C . GLN A 1 94 ? 30.651 -2.611 -45.960 1.00 97.81 94 GLN A C 1
ATOM 761 O O . GLN A 1 94 ? 31.634 -3.073 -46.544 1.00 97.81 94 GLN A O 1
ATOM 766 N N . ARG A 1 95 ? 30.474 -1.290 -45.816 1.00 97.81 95 ARG A N 1
ATOM 767 C CA . ARG A 1 95 ? 31.448 -0.290 -46.283 1.00 97.81 95 ARG A CA 1
ATOM 768 C C . ARG A 1 95 ? 32.798 -0.474 -45.590 1.00 97.81 95 ARG A C 1
ATOM 770 O O . ARG A 1 95 ? 33.819 -0.535 -46.276 1.00 97.81 95 ARG A O 1
ATOM 777 N N . ASN A 1 96 ? 32.796 -0.613 -44.267 1.00 97.25 96 ASN A N 1
ATOM 778 C CA . ASN A 1 96 ? 34.005 -0.824 -43.473 1.00 97.25 96 ASN A CA 1
ATOM 779 C C . ASN A 1 96 ? 34.664 -2.170 -43.782 1.00 97.25 96 ASN A C 1
ATOM 781 O O . ASN A 1 96 ? 35.881 -2.224 -43.914 1.00 97.25 96 ASN A O 1
ATOM 785 N N . GLY A 1 97 ? 33.888 -3.235 -43.989 1.00 97.50 97 GLY A N 1
ATOM 786 C CA . GLY A 1 97 ? 34.394 -4.547 -44.388 1.00 97.50 97 GLY A CA 1
ATOM 787 C C . GLY A 1 97 ? 35.122 -4.496 -45.732 1.00 97.50 97 GLY A C 1
ATOM 788 O O . GLY A 1 97 ? 36.242 -4.989 -45.850 1.00 97.50 97 GLY A O 1
ATOM 789 N N . ARG A 1 98 ? 34.549 -3.815 -46.735 1.00 97.00 98 ARG A N 1
ATOM 790 C CA . ARG A 1 98 ? 35.226 -3.590 -48.026 1.00 97.00 98 ARG A CA 1
ATOM 791 C C . ARG A 1 98 ? 36.498 -2.754 -47.869 1.00 97.00 98 ARG A C 1
ATOM 793 O O . ARG A 1 98 ? 37.508 -3.078 -48.488 1.00 97.00 98 ARG A O 1
ATOM 800 N N . ALA A 1 99 ? 36.466 -1.697 -47.056 1.00 95.88 99 ALA A N 1
ATOM 801 C CA . ALA A 1 99 ? 37.649 -0.882 -46.779 1.00 95.88 99 ALA A CA 1
ATOM 802 C C . ALA A 1 99 ? 38.751 -1.709 -46.096 1.00 95.88 99 ALA A C 1
ATOM 804 O O . ALA A 1 99 ? 39.896 -1.676 -46.543 1.00 95.88 99 ALA A O 1
ATOM 805 N N . LEU A 1 100 ? 38.394 -2.523 -45.097 1.00 95.31 100 LEU A N 1
ATOM 806 C CA . LEU A 1 100 ? 39.304 -3.425 -44.396 1.00 95.31 100 LEU A CA 1
ATOM 807 C C . LEU A 1 100 ? 39.965 -4.415 -45.357 1.00 95.31 100 LEU A C 1
ATOM 809 O O . LEU A 1 100 ? 41.179 -4.588 -45.305 1.00 95.31 100 LEU A O 1
ATOM 813 N N . LEU A 1 101 ? 39.200 -5.029 -46.265 1.00 95.50 101 LEU A N 1
ATOM 814 C CA . LEU A 1 101 ? 39.753 -5.944 -47.268 1.00 95.50 101 LEU A CA 1
ATOM 815 C C . LEU A 1 101 ? 40.791 -5.263 -48.171 1.00 95.50 101 LEU A C 1
ATOM 817 O O . LEU A 1 101 ? 41.798 -5.890 -48.495 1.00 95.50 101 LEU A O 1
ATOM 821 N N . LYS A 1 102 ? 40.589 -3.984 -48.521 1.00 93.75 102 LYS A N 1
ATOM 822 C CA . LYS A 1 102 ? 41.557 -3.196 -49.302 1.00 93.75 102 LYS A CA 1
ATOM 823 C C . LYS A 1 102 ? 42.833 -2.887 -48.511 1.00 93.75 102 LYS A C 1
ATOM 825 O O . LYS A 1 102 ? 43.925 -3.011 -49.054 1.00 93.75 102 LYS A O 1
ATOM 830 N N . ILE A 1 103 ? 42.715 -2.500 -47.239 1.00 94.81 103 ILE A N 1
ATOM 831 C CA . ILE A 1 103 ? 43.861 -2.024 -46.438 1.00 94.81 103 ILE A CA 1
ATOM 832 C C . ILE A 1 103 ? 44.577 -3.125 -45.644 1.00 94.81 103 ILE A C 1
ATOM 834 O O . ILE A 1 103 ? 45.712 -2.925 -45.227 1.00 94.81 103 ILE A O 1
ATOM 838 N N . ARG A 1 104 ? 43.968 -4.301 -45.440 1.00 92.50 104 ARG A N 1
ATOM 839 C CA . ARG A 1 104 ? 44.510 -5.390 -44.598 1.00 92.50 104 ARG A CA 1
ATOM 840 C C . ARG A 1 104 ? 45.936 -5.797 -44.974 1.00 92.50 104 ARG A C 1
ATOM 842 O O . ARG A 1 104 ? 46.748 -6.074 -44.094 1.00 92.50 104 ARG A O 1
ATOM 849 N N . ASN A 1 105 ? 46.237 -5.839 -46.270 1.00 90.94 105 ASN A N 1
ATOM 850 C CA . ASN A 1 105 ? 47.552 -6.248 -46.769 1.00 90.94 105 ASN A CA 1
ATOM 851 C C . ASN A 1 105 ? 48.548 -5.078 -46.872 1.00 90.94 105 ASN A C 1
ATOM 853 O O . ASN A 1 105 ? 49.736 -5.309 -47.107 1.00 90.94 105 ASN A O 1
ATOM 857 N N . TRP A 1 106 ? 48.099 -3.836 -46.662 1.00 95.75 106 TRP A N 1
ATOM 858 C CA . TRP A 1 106 ? 48.940 -2.646 -46.730 1.00 95.75 106 TRP A CA 1
ATOM 859 C C . TRP A 1 106 ? 49.929 -2.608 -45.556 1.00 95.75 106 TRP A C 1
ATOM 861 O O . TRP A 1 106 ? 49.554 -2.736 -44.388 1.00 95.75 106 TRP A O 1
ATOM 871 N N . LYS A 1 107 ? 51.222 -2.449 -45.864 1.00 94.56 107 LYS A N 1
ATOM 872 C CA . LYS A 1 107 ? 52.313 -2.555 -44.880 1.00 94.56 107 LYS A CA 1
ATOM 873 C C . LYS A 1 107 ? 52.210 -1.501 -43.769 1.00 94.56 107 LYS A C 1
ATOM 875 O O . LYS A 1 107 ? 52.375 -1.856 -42.605 1.00 94.56 107 LYS A O 1
ATOM 880 N N . TRP A 1 108 ? 51.858 -0.258 -44.108 1.00 94.19 108 TRP A N 1
ATOM 881 C CA . TRP A 1 108 ? 51.668 0.827 -43.135 1.00 94.19 108 TRP A CA 1
ATOM 882 C C . TRP A 1 108 ? 50.496 0.575 -42.184 1.00 94.19 108 TRP A C 1
ATOM 884 O O . TRP A 1 108 ? 50.629 0.798 -40.985 1.00 94.19 108 TRP A O 1
A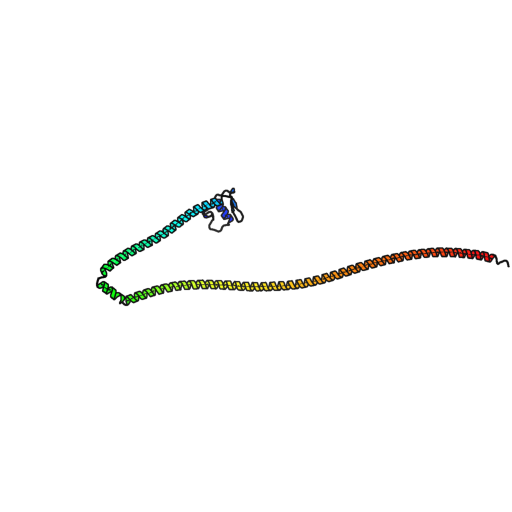TOM 894 N N . TRP A 1 109 ? 49.383 0.025 -42.679 1.00 93.38 109 TRP A N 1
ATOM 895 C CA . TRP A 1 109 ? 48.260 -0.368 -41.823 1.00 93.38 109 TRP A CA 1
ATOM 896 C C . TRP A 1 109 ? 48.656 -1.463 -40.826 1.00 93.38 109 TRP A C 1
ATOM 898 O O . TRP A 1 109 ? 48.385 -1.342 -39.634 1.00 93.38 109 TRP A O 1
ATOM 908 N N . ARG A 1 110 ? 49.372 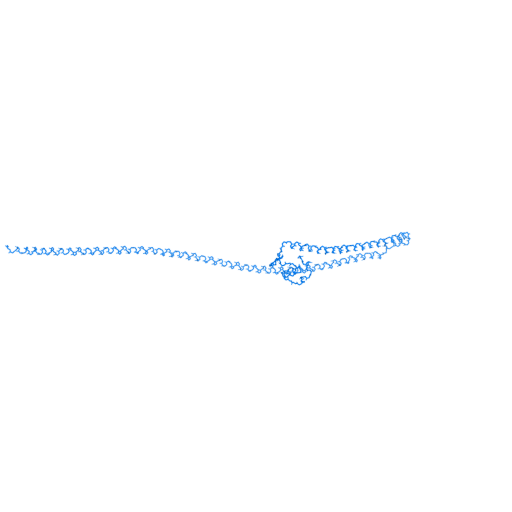-2.501 -41.284 1.00 92.31 110 ARG A N 1
ATOM 909 C CA . ARG A 1 110 ? 49.887 -3.567 -40.404 1.00 92.31 110 ARG A CA 1
ATOM 910 C C . ARG A 1 110 ? 50.826 -3.018 -39.330 1.00 92.31 110 ARG A C 1
ATOM 912 O O . ARG A 1 110 ? 50.725 -3.430 -38.176 1.00 92.31 110 ARG A O 1
ATOM 919 N N . LEU A 1 111 ? 51.716 -2.097 -39.704 1.00 92.75 111 LEU A N 1
ATOM 920 C CA . LEU A 1 111 ? 52.610 -1.418 -38.769 1.00 92.75 111 LEU A CA 1
ATOM 921 C C . LEU A 1 111 ? 51.807 -0.636 -37.720 1.00 92.75 111 LEU A C 1
ATOM 923 O O . LEU A 1 111 ? 51.982 -0.866 -36.528 1.00 92.75 111 LEU A O 1
ATOM 927 N N . PHE A 1 112 ? 50.860 0.195 -38.160 1.00 90.25 112 PHE A N 1
ATOM 928 C CA . PHE A 1 112 ? 49.980 0.963 -37.281 1.00 90.25 112 PHE A CA 1
ATOM 929 C C . PHE A 1 112 ? 49.221 0.068 -36.292 1.00 90.25 112 PHE A C 1
ATOM 931 O O . PHE A 1 112 ? 49.253 0.326 -35.093 1.00 90.25 112 PHE A O 1
ATOM 938 N N . THR A 1 113 ? 48.607 -1.029 -36.753 1.00 89.75 113 THR A N 1
ATOM 939 C CA . THR A 1 113 ? 47.863 -1.949 -35.870 1.00 89.75 113 THR A CA 1
ATOM 940 C C . THR A 1 113 ? 48.738 -2.647 -34.828 1.00 89.75 113 THR A C 1
ATOM 942 O O . THR A 1 113 ? 48.236 -2.984 -33.761 1.00 89.75 113 THR A O 1
ATOM 945 N N . LYS A 1 114 ? 50.032 -2.856 -35.112 1.00 88.88 114 LYS A N 1
ATOM 946 C CA . LYS A 1 114 ? 50.985 -3.444 -34.158 1.00 88.88 114 LYS A CA 1
ATOM 947 C C . LYS A 1 114 ? 51.539 -2.416 -33.176 1.00 88.88 114 LYS A C 1
ATOM 949 O O . LYS A 1 114 ? 51.748 -2.755 -32.020 1.00 88.88 114 LYS A O 1
ATOM 954 N N . ILE A 1 115 ? 51.775 -1.184 -33.626 1.00 90.50 115 ILE A N 1
ATOM 955 C CA . ILE A 1 115 ? 52.354 -0.121 -32.795 1.00 90.50 115 ILE A CA 1
ATOM 956 C C . ILE A 1 115 ? 51.301 0.519 -31.892 1.00 90.50 115 ILE A C 1
ATOM 958 O O . ILE A 1 115 ? 51.583 0.750 -30.724 1.00 90.50 115 ILE A O 1
ATOM 962 N N . LYS A 1 116 ? 50.083 0.768 -32.389 1.00 86.50 116 LYS A N 1
ATOM 963 C CA . LYS A 1 116 ? 49.011 1.436 -31.635 1.00 86.50 116 LYS A CA 1
ATOM 964 C C . LYS A 1 116 ? 48.784 0.864 -30.219 1.00 86.50 116 LYS A C 1
ATOM 966 O O . LYS A 1 116 ? 48.762 1.665 -29.293 1.00 86.50 116 LYS A O 1
ATOM 971 N N . PRO A 1 117 ? 48.657 -0.461 -29.996 1.00 83.88 117 PRO A N 1
ATOM 972 C CA . PRO A 1 117 ? 48.482 -1.002 -28.643 1.00 83.88 117 PRO A CA 1
ATOM 973 C C . PRO A 1 117 ? 49.736 -0.901 -27.756 1.00 83.88 117 PRO A C 1
ATOM 975 O O . PRO A 1 117 ? 49.617 -0.997 -26.541 1.00 83.88 117 PRO A O 1
ATOM 978 N N . LEU A 1 118 ? 50.927 -0.710 -28.338 1.00 83.06 118 LEU A N 1
ATOM 979 C CA . LEU A 1 118 ? 52.177 -0.494 -27.595 1.00 83.06 118 LEU A CA 1
ATOM 980 C C . LEU A 1 118 ? 52.334 0.964 -27.140 1.00 83.06 118 LEU A C 1
ATOM 982 O O . LEU A 1 118 ? 53.209 1.263 -26.330 1.00 83.06 118 LEU A O 1
ATOM 986 N N . LEU A 1 119 ? 51.497 1.876 -27.650 1.00 85.25 119 LEU A N 1
ATOM 987 C CA . LEU A 1 119 ? 51.467 3.259 -27.198 1.00 85.25 119 LEU A CA 1
ATOM 988 C C . LEU A 1 119 ? 50.789 3.322 -25.831 1.00 85.25 119 LEU A C 1
ATOM 990 O O . LEU A 1 119 ? 49.599 3.035 -25.695 1.00 85.25 119 LEU A O 1
ATOM 994 N N . GLN A 1 120 ? 51.550 3.767 -24.833 1.00 75.12 120 GLN A N 1
ATOM 995 C CA . GLN A 1 120 ? 51.095 3.930 -23.452 1.00 75.12 120 GLN A CA 1
ATOM 996 C C . GLN A 1 120 ? 49.789 4.740 -23.355 1.00 75.12 120 GLN A C 1
ATOM 998 O O . GLN A 1 120 ? 48.892 4.367 -22.604 1.00 75.12 120 GLN A O 1
ATOM 1003 N N . VAL A 1 121 ? 49.645 5.766 -24.201 1.00 80.50 121 VAL A N 1
ATOM 1004 C CA . VAL A 1 121 ? 48.449 6.619 -24.295 1.00 80.50 121 VAL A CA 1
ATOM 1005 C C . VAL A 1 121 ? 47.188 5.821 -24.654 1.00 80.50 121 VAL A C 1
ATOM 1007 O O . VAL A 1 121 ? 46.151 6.018 -24.041 1.00 80.50 121 VAL A O 1
ATOM 1010 N N . THR A 1 122 ? 47.256 4.855 -25.582 1.00 76.62 122 THR A N 1
ATOM 1011 C CA . THR A 1 122 ? 46.062 4.084 -25.994 1.00 76.62 122 THR A CA 1
ATOM 1012 C C . THR A 1 122 ? 45.560 3.157 -24.886 1.00 76.62 122 THR A C 1
ATOM 1014 O O . THR A 1 122 ? 44.357 2.954 -24.750 1.00 76.62 122 THR A O 1
ATOM 1017 N N . ARG A 1 123 ? 46.471 2.597 -24.081 1.00 75.69 123 ARG A N 1
ATOM 1018 C CA . ARG A 1 123 ? 46.104 1.761 -22.933 1.00 75.69 123 ARG A CA 1
ATOM 1019 C C . ARG A 1 123 ? 45.520 2.601 -21.795 1.00 75.69 123 ARG A C 1
ATOM 1021 O O . ARG A 1 123 ? 44.506 2.216 -21.223 1.00 75.69 123 ARG A O 1
ATOM 1028 N N . GLN A 1 124 ? 46.140 3.744 -21.505 1.00 82.50 124 GLN A N 1
ATOM 1029 C CA . GLN A 1 124 ? 45.670 4.667 -20.474 1.00 82.50 124 GLN A CA 1
ATOM 1030 C C . GLN A 1 124 ? 44.306 5.271 -20.821 1.00 82.50 124 GLN A C 1
ATOM 1032 O O . GLN A 1 124 ? 43.461 5.353 -19.939 1.00 82.50 124 GLN A O 1
ATOM 1037 N N . ASP A 1 125 ? 44.052 5.617 -22.086 1.00 83.94 125 ASP A N 1
ATOM 1038 C CA . ASP A 1 125 ? 42.751 6.137 -22.527 1.00 83.94 125 ASP A CA 1
ATOM 1039 C C . ASP A 1 125 ? 41.619 5.116 -22.327 1.00 83.94 125 ASP A C 1
ATOM 1041 O O . ASP A 1 125 ? 40.534 5.474 -21.866 1.00 83.94 125 ASP A O 1
ATOM 1045 N N . GLU A 1 126 ? 41.859 3.838 -22.641 1.00 84.06 126 GLU A N 1
ATOM 1046 C CA . GLU A 1 126 ? 40.857 2.780 -22.461 1.00 84.06 126 GLU A CA 1
ATOM 1047 C C . GLU A 1 126 ? 40.604 2.495 -20.970 1.00 84.06 126 GLU A C 1
ATOM 1049 O O . GLU A 1 126 ? 39.450 2.407 -20.545 1.00 84.06 126 GLU A O 1
ATOM 1054 N N . GLU A 1 127 ? 41.665 2.420 -20.156 1.00 86.25 127 GLU A N 1
ATOM 1055 C CA . GLU A 1 127 ? 41.562 2.263 -18.698 1.00 86.25 127 GLU A CA 1
ATOM 1056 C C . GLU A 1 127 ? 40.836 3.462 -18.057 1.00 86.25 127 GLU A C 1
ATOM 1058 O O . GLU A 1 127 ? 39.948 3.278 -17.222 1.00 86.25 127 GLU A O 1
ATOM 1063 N N . LEU A 1 128 ? 41.143 4.690 -18.486 1.00 91.06 128 LEU A N 1
ATOM 1064 C CA . LEU A 1 128 ? 40.507 5.914 -17.998 1.00 91.06 128 LEU A CA 1
ATOM 1065 C C . LEU A 1 128 ? 39.033 5.972 -18.392 1.00 91.06 128 LEU A C 1
ATOM 1067 O O . LEU A 1 128 ? 38.193 6.326 -17.566 1.00 91.06 128 LEU A O 1
ATOM 1071 N N . LYS A 1 129 ? 38.687 5.566 -19.617 1.00 92.44 129 LYS A N 1
ATOM 1072 C CA . LYS A 1 129 ? 37.294 5.487 -20.059 1.00 92.44 129 LYS A CA 1
ATOM 1073 C C . LYS A 1 129 ? 36.499 4.467 -19.244 1.00 92.44 129 LYS A C 1
ATOM 1075 O O . LYS A 1 129 ? 35.408 4.790 -18.777 1.00 92.44 129 LYS A O 1
ATOM 1080 N N . GLN A 1 130 ? 37.052 3.274 -19.017 1.00 92.75 130 GLN A N 1
ATOM 1081 C CA . GLN A 1 130 ? 36.419 2.257 -18.171 1.00 92.75 130 GLN A CA 1
ATOM 1082 C C . GLN A 1 130 ? 36.220 2.767 -16.742 1.00 92.75 130 GLN A C 1
ATOM 1084 O O . GLN A 1 130 ? 35.126 2.644 -16.189 1.00 92.75 130 GLN A O 1
ATOM 1089 N N . LYS A 1 131 ? 37.241 3.411 -16.166 1.00 93.12 131 LYS A N 1
ATOM 1090 C CA . LYS A 1 131 ? 37.155 4.003 -14.827 1.00 93.12 131 LYS A CA 1
ATOM 1091 C C . LYS A 1 131 ? 36.150 5.147 -14.755 1.00 93.12 131 LYS A C 1
ATOM 1093 O O . LYS A 1 131 ? 35.444 5.260 -13.757 1.00 93.12 131 LYS A O 1
ATOM 1098 N N . GLN A 1 132 ? 36.029 5.960 -15.800 1.00 94.31 132 GLN A N 1
ATOM 1099 C CA . GLN A 1 132 ? 35.043 7.036 -15.855 1.00 94.31 132 GLN A CA 1
ATOM 1100 C C . GLN A 1 132 ? 33.612 6.493 -15.947 1.00 94.31 132 GLN A C 1
ATOM 1102 O O . GLN A 1 132 ? 32.716 7.005 -15.276 1.00 94.31 132 GLN A O 1
ATOM 1107 N N . GLU A 1 133 ? 33.384 5.449 -16.747 1.00 95.00 133 GLU A N 1
ATOM 1108 C CA . GLU A 1 133 ? 32.083 4.779 -16.828 1.00 95.00 133 GLU A CA 1
ATOM 1109 C C . GLU A 1 133 ? 31.704 4.122 -15.495 1.00 95.00 133 GLU A C 1
ATOM 1111 O O . GLU A 1 133 ? 30.576 4.291 -15.031 1.00 95.00 133 GLU A O 1
ATOM 1116 N N . GLU A 1 134 ? 32.647 3.432 -14.849 1.00 94.81 134 GLU A N 1
ATOM 1117 C CA . GLU A 1 134 ? 32.472 2.833 -13.522 1.00 94.81 134 GL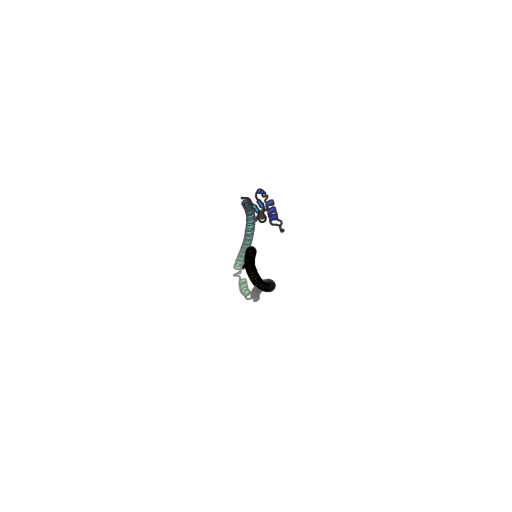U A CA 1
ATOM 1118 C C . GLU A 1 134 ? 32.161 3.903 -12.464 1.00 94.81 134 GLU A C 1
ATOM 1120 O O . GLU A 1 134 ? 31.183 3.786 -11.726 1.00 94.81 134 GLU A O 1
ATOM 1125 N N . MET A 1 135 ? 32.920 5.002 -12.449 1.00 94.69 135 MET A N 1
ATOM 1126 C CA . MET A 1 135 ? 32.701 6.129 -11.543 1.00 94.69 135 MET A CA 1
ATOM 1127 C C . MET A 1 135 ? 31.321 6.761 -11.738 1.00 94.69 135 MET A C 1
ATOM 1129 O O . MET A 1 135 ? 30.639 7.062 -10.760 1.00 94.69 135 MET A O 1
ATOM 1133 N N . ASN A 1 136 ? 30.895 6.964 -12.986 1.00 95.19 136 ASN A N 1
ATOM 1134 C CA . ASN A 1 136 ? 29.586 7.540 -13.278 1.00 95.19 136 ASN A CA 1
ATOM 1135 C C . ASN A 1 136 ? 28.456 6.610 -12.816 1.00 95.19 136 ASN A C 1
ATOM 1137 O O . ASN A 1 136 ? 27.514 7.087 -12.185 1.00 95.19 136 ASN A O 1
ATOM 1141 N N . ARG A 1 137 ? 28.573 5.295 -13.056 1.00 95.69 137 ARG A N 1
ATOM 1142 C CA . ARG A 1 137 ? 27.608 4.296 -12.563 1.00 95.69 137 ARG A CA 1
ATOM 1143 C C . ARG A 1 137 ? 27.516 4.323 -11.039 1.00 95.69 137 ARG A C 1
ATOM 1145 O O . ARG A 1 137 ? 26.425 4.511 -10.501 1.00 95.69 137 ARG A O 1
ATOM 1152 N N . LEU A 1 138 ? 28.655 4.246 -10.351 1.00 94.94 138 LEU A N 1
ATOM 1153 C CA . LEU A 1 138 ? 28.708 4.290 -8.888 1.00 94.94 138 LEU A CA 1
ATOM 1154 C C . LEU A 1 138 ? 28.133 5.593 -8.323 1.00 94.94 138 LEU A C 1
ATOM 1156 O O . LEU A 1 138 ? 27.395 5.550 -7.344 1.00 94.94 138 LEU A O 1
ATOM 1160 N N . LYS A 1 139 ? 28.396 6.747 -8.951 1.00 95.19 139 LYS A N 1
ATOM 1161 C CA . LYS A 1 139 ? 27.795 8.029 -8.545 1.00 95.19 139 LYS A CA 1
ATOM 1162 C C . LYS A 1 139 ? 26.273 8.016 -8.673 1.00 95.19 139 LYS A C 1
ATOM 1164 O O . LYS A 1 139 ? 25.591 8.464 -7.756 1.00 95.19 139 LYS A O 1
ATOM 1169 N N . THR A 1 140 ? 25.735 7.497 -9.778 1.00 95.69 140 THR A N 1
ATOM 1170 C CA . THR A 1 140 ? 24.278 7.416 -9.970 1.00 95.69 140 THR A CA 1
ATOM 1171 C C . THR A 1 140 ? 23.614 6.454 -8.987 1.00 95.69 140 THR A C 1
ATOM 1173 O O . THR A 1 140 ? 22.589 6.796 -8.398 1.00 95.69 140 THR A O 1
ATOM 1176 N N . GLU A 1 141 ? 24.218 5.289 -8.743 1.00 96.06 141 GLU A N 1
ATOM 1177 C CA . GLU A 1 141 ? 23.719 4.326 -7.758 1.00 96.06 141 GLU A CA 1
ATOM 1178 C C . GLU A 1 141 ? 23.782 4.887 -6.338 1.00 96.06 141 GLU A C 1
ATOM 1180 O O . GLU A 1 141 ? 22.816 4.772 -5.587 1.00 96.06 141 GLU A O 1
ATOM 1185 N N . MET A 1 142 ? 24.888 5.541 -5.976 1.00 95.31 142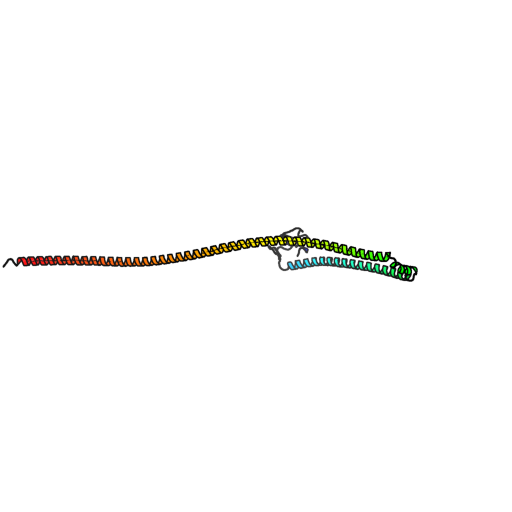 MET A N 1
ATOM 1186 C CA . MET A 1 142 ? 25.048 6.184 -4.675 1.00 95.31 142 MET A CA 1
ATOM 1187 C C . MET A 1 142 ? 24.004 7.284 -4.471 1.00 95.31 142 MET A C 1
ATOM 1189 O O . MET A 1 142 ? 23.354 7.302 -3.431 1.00 95.31 142 MET A O 1
ATOM 1193 N N . GLY A 1 143 ? 23.776 8.144 -5.470 1.00 96.25 143 GLY A N 1
ATOM 1194 C CA . GLY A 1 143 ? 22.733 9.172 -5.408 1.00 96.25 143 GLY A CA 1
ATOM 1195 C C . GLY A 1 143 ? 21.338 8.577 -5.197 1.00 96.25 143 GLY A C 1
ATOM 1196 O O . GLY A 1 143 ? 20.605 9.022 -4.317 1.00 96.25 143 GLY A O 1
ATOM 1197 N N . SER A 1 144 ? 20.998 7.512 -5.931 1.00 96.19 144 SER A N 1
ATOM 1198 C CA . SER A 1 144 ? 19.725 6.804 -5.742 1.00 96.19 144 SER A CA 1
ATOM 1199 C C . SER A 1 144 ? 19.601 6.185 -4.347 1.00 96.19 144 SER A C 1
ATOM 1201 O O . SER A 1 144 ? 18.519 6.222 -3.766 1.00 96.19 144 SER A O 1
ATOM 1203 N N . ARG A 1 145 ? 20.680 5.609 -3.803 1.00 94.50 145 ARG A N 1
ATOM 1204 C CA . ARG A 1 145 ? 20.677 5.009 -2.460 1.00 94.50 145 ARG A CA 1
ATOM 1205 C C . ARG A 1 145 ? 20.543 6.052 -1.357 1.00 94.50 145 ARG A C 1
ATOM 1207 O O . ARG A 1 145 ? 19.849 5.787 -0.387 1.00 94.50 145 ARG A O 1
ATOM 1214 N N . VAL A 1 146 ? 21.167 7.221 -1.509 1.00 96.75 146 VAL A N 1
ATOM 1215 C CA . VAL A 1 146 ? 21.036 8.327 -0.547 1.00 96.75 146 VAL A CA 1
ATOM 1216 C C . VAL A 1 146 ? 19.590 8.812 -0.482 1.00 96.75 146 VAL A C 1
ATOM 1218 O O . VAL A 1 146 ? 19.047 8.921 0.610 1.00 96.75 146 VAL A O 1
ATOM 1221 N N . ILE A 1 147 ? 18.943 9.013 -1.634 1.00 96.88 147 ILE A N 1
ATOM 1222 C CA . ILE A 1 147 ? 17.531 9.424 -1.689 1.00 96.88 147 ILE A CA 1
ATOM 1223 C C . ILE A 1 147 ? 16.629 8.365 -1.038 1.00 96.88 147 ILE A C 1
ATOM 1225 O O . ILE A 1 147 ? 15.757 8.699 -0.244 1.00 96.88 147 ILE A O 1
ATOM 1229 N N . GLN A 1 148 ? 16.856 7.081 -1.335 1.00 96.12 148 GLN A N 1
ATOM 1230 C CA . GLN A 1 148 ? 16.093 5.989 -0.719 1.00 96.12 148 GLN A CA 1
ATOM 1231 C C . GLN A 1 148 ? 16.312 5.905 0.794 1.00 96.12 148 GLN A C 1
ATOM 1233 O O . GLN A 1 148 ? 15.362 5.660 1.528 1.00 96.12 148 GLN A O 1
ATOM 1238 N N . ALA A 1 149 ? 17.542 6.106 1.269 1.00 96.56 149 ALA A N 1
ATOM 1239 C CA . ALA A 1 149 ? 17.839 6.109 2.696 1.00 96.56 149 ALA A CA 1
ATOM 1240 C C . ALA A 1 149 ? 17.130 7.267 3.412 1.00 96.56 149 ALA A C 1
ATOM 1242 O O . ALA A 1 149 ? 16.531 7.041 4.455 1.00 96.56 149 ALA A O 1
ATOM 1243 N N . GLN A 1 150 ? 17.132 8.467 2.821 1.00 97.00 150 GLN A N 1
ATOM 1244 C CA . GLN A 1 150 ? 16.426 9.634 3.361 1.00 97.00 150 GLN A CA 1
ATOM 1245 C C . GLN A 1 150 ? 14.911 9.402 3.452 1.00 97.00 150 GLN A C 1
ATOM 1247 O O . GLN A 1 150 ? 14.334 9.600 4.515 1.00 97.00 150 GLN A O 1
ATOM 1252 N N . ASP A 1 151 ? 14.279 8.897 2.389 1.00 96.69 151 ASP A N 1
ATOM 1253 C CA . ASP A 1 151 ? 12.840 8.575 2.386 1.00 96.69 151 ASP A CA 1
ATOM 1254 C C . ASP A 1 151 ? 12.486 7.485 3.421 1.00 96.69 151 ASP A C 1
ATOM 1256 O O . ASP A 1 151 ? 11.454 7.546 4.091 1.00 96.69 151 ASP A O 1
ATOM 1260 N N . MET A 1 152 ? 13.359 6.488 3.602 1.00 95.44 152 MET A N 1
ATOM 1261 C CA . MET A 1 152 ? 13.175 5.453 4.627 1.00 95.44 152 MET A CA 1
ATOM 1262 C C . MET A 1 152 ? 13.352 5.997 6.051 1.00 95.44 152 MET A C 1
ATOM 1264 O O . MET A 1 152 ? 12.619 5.580 6.947 1.00 95.44 152 MET A O 1
ATOM 1268 N N . GLU A 1 153 ? 14.288 6.922 6.267 1.00 97.06 153 GLU A N 1
ATOM 1269 C CA . GLU A 1 153 ? 14.508 7.593 7.553 1.00 97.06 153 GLU A CA 1
ATOM 1270 C C . GLU A 1 153 ? 13.298 8.459 7.937 1.00 97.06 153 GLU A C 1
ATOM 1272 O O . GLU A 1 153 ? 12.796 8.350 9.056 1.00 97.06 153 GLU A O 1
ATOM 1277 N N . GLU A 1 154 ? 12.760 9.246 6.999 1.00 97.06 154 GLU A N 1
ATOM 1278 C CA . GLU A 1 154 ? 11.551 10.056 7.210 1.00 97.06 154 GLU A CA 1
ATOM 1279 C C . GLU A 1 154 ? 10.339 9.184 7.573 1.00 97.06 154 GLU A C 1
ATOM 1281 O O . GLU A 1 154 ? 9.626 9.460 8.542 1.00 97.06 154 GLU A O 1
ATOM 1286 N N . LYS A 1 155 ? 10.136 8.072 6.855 1.00 97.00 155 LYS A N 1
ATOM 1287 C CA . LYS A 1 155 ? 9.074 7.100 7.170 1.00 97.00 155 LYS A CA 1
ATOM 1288 C C . LYS A 1 155 ? 9.258 6.469 8.544 1.00 97.00 155 LYS A C 1
ATOM 1290 O O . LYS A 1 155 ? 8.282 6.286 9.270 1.00 97.00 155 LYS A O 1
ATOM 1295 N N . LEU A 1 156 ? 10.492 6.131 8.912 1.00 97.38 156 LEU A N 1
ATOM 1296 C CA . LEU A 1 156 ? 10.795 5.546 10.214 1.00 97.38 156 LEU A CA 1
ATOM 1297 C C . LEU A 1 156 ? 10.506 6.535 11.350 1.00 97.38 156 LEU A C 1
ATOM 1299 O O . LEU A 1 156 ? 9.917 6.137 12.355 1.00 97.38 156 LEU A O 1
ATOM 1303 N N . GLN A 1 157 ? 10.842 7.814 11.173 1.00 97.62 157 GLN A N 1
ATOM 1304 C CA . GLN A 1 157 ? 10.512 8.868 12.134 1.00 97.62 157 GLN A CA 1
ATOM 1305 C C . GLN A 1 157 ? 8.999 9.043 12.296 1.00 97.62 157 GLN A C 1
ATOM 1307 O O . GLN A 1 157 ? 8.517 9.114 13.427 1.00 97.62 157 GLN A O 1
ATOM 1312 N N . LEU A 1 158 ? 8.239 9.041 11.195 1.00 97.31 158 LEU A N 1
ATOM 1313 C CA . LEU A 1 158 ? 6.777 9.127 11.244 1.00 97.31 158 LEU A CA 1
ATOM 1314 C C . LEU A 1 158 ? 6.172 7.955 12.032 1.00 97.31 158 LEU A C 1
ATOM 1316 O O . LEU A 1 158 ? 5.399 8.162 12.965 1.00 97.31 158 LEU A O 1
ATOM 1320 N N . VAL A 1 159 ? 6.586 6.723 11.721 1.00 97.12 159 VAL A N 1
ATOM 1321 C CA . VAL A 1 159 ? 6.103 5.518 12.418 1.00 97.12 159 VAL A CA 1
ATOM 1322 C C . VAL A 1 159 ? 6.487 5.537 13.90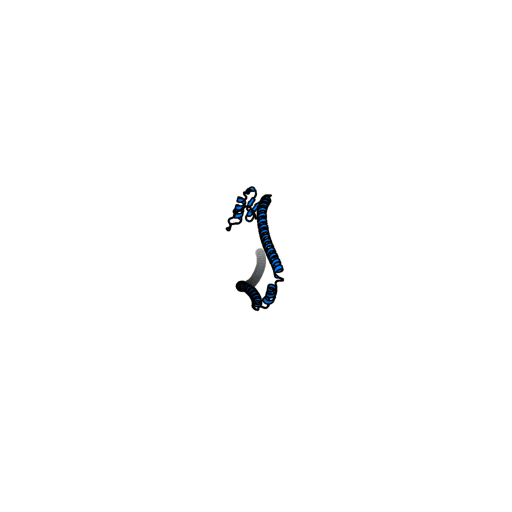1 1.00 97.12 159 VAL A C 1
ATOM 1324 O O . VAL A 1 159 ? 5.709 5.110 14.753 1.00 97.12 159 VAL A O 1
ATOM 1327 N N . GLN A 1 160 ? 7.673 6.042 14.246 1.00 97.81 160 GLN A N 1
ATOM 1328 C CA . GLN A 1 160 ? 8.082 6.192 15.644 1.00 97.81 160 GLN A CA 1
ATOM 1329 C C . GLN A 1 160 ? 7.208 7.200 16.399 1.00 97.81 160 GLN A C 1
ATOM 1331 O O . GLN A 1 160 ? 6.837 6.927 17.543 1.00 97.81 160 GLN A O 1
ATOM 1336 N N . GLN A 1 161 ? 6.849 8.321 15.767 1.00 97.19 161 GLN A N 1
ATOM 1337 C CA . GLN A 1 161 ? 5.934 9.311 16.342 1.00 97.19 161 GLN A CA 1
ATOM 1338 C C . GLN A 1 161 ? 4.538 8.717 16.554 1.00 97.19 161 GLN A C 1
ATOM 1340 O O . GLN A 1 161 ? 4.008 8.793 17.663 1.00 97.19 161 GLN A O 1
ATOM 1345 N N . GLU A 1 162 ? 3.973 8.050 15.544 1.00 96.94 162 GLU A N 1
ATOM 1346 C CA . GLU A 1 162 ? 2.674 7.371 15.656 1.00 96.94 162 GLU A CA 1
ATOM 1347 C C . GLU A 1 162 ? 2.676 6.319 16.771 1.00 96.94 162 GLU A C 1
ATOM 1349 O O . GLU A 1 162 ? 1.749 6.259 17.582 1.00 96.94 162 GLU A O 1
ATOM 1354 N N . ARG A 1 163 ? 3.749 5.523 16.870 1.00 97.56 163 ARG A N 1
ATOM 1355 C CA . ARG A 1 163 ? 3.914 4.535 17.942 1.00 97.56 163 ARG A CA 1
ATOM 1356 C C . ARG A 1 163 ? 3.958 5.192 19.321 1.00 97.56 163 ARG A C 1
ATOM 1358 O O . ARG A 1 163 ? 3.387 4.644 20.258 1.00 97.56 163 ARG A O 1
ATOM 1365 N N . SER A 1 164 ? 4.630 6.336 19.457 1.00 97.88 164 SER A N 1
ATOM 1366 C CA . SER A 1 164 ? 4.669 7.086 20.719 1.00 97.88 164 SER A CA 1
ATOM 1367 C C . SER A 1 164 ? 3.268 7.524 21.137 1.00 97.88 164 SER A C 1
ATOM 1369 O O . SER A 1 164 ? 2.839 7.211 22.242 1.00 97.88 164 SER A O 1
ATOM 1371 N N . VAL A 1 165 ? 2.516 8.144 20.222 1.00 97.88 165 VAL A N 1
ATOM 1372 C CA . VAL A 1 165 ? 1.141 8.602 20.482 1.00 97.88 165 VAL A CA 1
ATOM 1373 C C . VAL A 1 165 ? 0.222 7.437 20.860 1.00 97.88 165 VAL A C 1
ATOM 1375 O O . VAL A 1 165 ? -0.594 7.552 21.774 1.00 97.88 165 VAL A O 1
ATOM 1378 N N . LEU A 1 166 ? 0.349 6.294 20.177 1.00 97.25 166 LEU A N 1
ATOM 1379 C CA . LEU A 1 166 ? -0.421 5.093 20.503 1.00 97.25 166 LEU A CA 1
ATOM 1380 C C . LEU A 1 166 ? -0.069 4.534 21.884 1.00 97.25 166 LEU A C 1
ATOM 1382 O O . LEU A 1 166 ? -0.975 4.140 22.615 1.00 97.25 166 LEU A O 1
ATOM 1386 N N . ASN A 1 167 ? 1.211 4.522 22.255 1.00 97.44 167 ASN A N 1
ATOM 1387 C CA . ASN A 1 167 ? 1.643 4.083 23.581 1.00 97.44 167 ASN A CA 1
ATOM 1388 C C . ASN A 1 167 ? 1.097 4.993 24.687 1.00 97.44 167 ASN A C 1
ATOM 1390 O O . ASN A 1 167 ? 0.578 4.479 25.675 1.00 97.44 167 ASN A O 1
ATOM 1394 N N . ASP A 1 168 ? 1.144 6.313 24.500 1.00 97.75 168 ASP A N 1
ATOM 1395 C CA . ASP A 1 168 ? 0.589 7.273 25.462 1.00 97.75 168 ASP A CA 1
ATOM 1396 C C . ASP A 1 168 ? -0.926 7.073 25.618 1.00 97.75 168 ASP A C 1
ATOM 1398 O O . ASP A 1 168 ? -1.461 7.039 26.728 1.00 97.75 168 ASP A O 1
ATOM 1402 N N . ARG A 1 169 ? -1.631 6.845 24.502 1.00 96.81 169 ARG A N 1
ATOM 1403 C CA . ARG A 1 169 ? -3.070 6.560 24.515 1.00 96.81 169 ARG A CA 1
ATOM 1404 C C . ARG A 1 169 ? -3.400 5.234 25.201 1.00 96.81 169 ARG A C 1
ATOM 1406 O O . ARG A 1 169 ? -4.396 5.164 25.916 1.00 96.81 169 ARG A O 1
ATOM 1413 N N . LEU A 1 170 ? -2.591 4.196 24.995 1.00 97.69 170 LEU A N 1
ATOM 1414 C CA . LEU A 1 170 ? -2.742 2.914 25.687 1.00 97.69 170 LEU A CA 1
ATOM 1415 C C . LEU A 1 170 ? -2.507 3.056 27.193 1.00 97.69 170 LEU A C 1
ATOM 1417 O O . LEU A 1 170 ? -3.283 2.509 27.972 1.00 97.69 170 LEU A O 1
ATOM 1421 N N . ALA A 1 171 ? -1.480 3.804 27.603 1.00 97.62 171 ALA A N 1
ATOM 1422 C CA . ALA A 1 171 ? -1.210 4.074 29.012 1.00 97.62 171 ALA A CA 1
ATOM 1423 C C . ALA A 1 171 ? -2.402 4.779 29.678 1.00 97.62 171 ALA A C 1
ATOM 1425 O O . ALA A 1 171 ? -2.880 4.319 30.713 1.00 97.62 171 ALA A O 1
ATOM 1426 N N . HIS A 1 172 ? -2.946 5.811 29.028 1.00 97.50 172 HIS A N 1
ATOM 1427 C CA . HIS A 1 172 ? -4.126 6.518 29.520 1.00 97.50 172 HIS A CA 1
ATOM 1428 C C . HIS A 1 172 ? -5.370 5.617 29.610 1.00 97.50 172 HIS A C 1
ATOM 1430 O O . HIS A 1 172 ? -6.075 5.632 30.614 1.00 97.50 172 HIS A O 1
ATOM 1436 N N . LEU A 1 173 ? -5.639 4.791 28.591 1.00 97.00 173 LEU A N 1
ATOM 1437 C CA . LEU A 1 173 ? -6.775 3.861 28.626 1.00 97.00 173 LEU A CA 1
ATOM 1438 C C . LEU A 1 173 ? -6.644 2.816 29.741 1.00 97.00 173 LEU A C 1
ATOM 1440 O O . LEU A 1 173 ? -7.651 2.465 30.351 1.00 97.00 173 LEU A O 1
ATOM 1444 N N . ASN A 1 174 ? -5.431 2.336 30.023 1.00 97.38 174 ASN A N 1
ATOM 1445 C CA . ASN A 1 174 ? -5.186 1.406 31.126 1.00 97.38 174 ASN A CA 1
ATOM 1446 C C . ASN A 1 174 ? -5.431 2.056 32.495 1.00 97.38 174 ASN A C 1
ATOM 1448 O O . ASN A 1 174 ? -5.967 1.401 33.385 1.00 97.38 174 ASN A O 1
ATOM 1452 N N . GLU A 1 175 ? -5.075 3.332 32.661 1.00 97.69 175 GLU A N 1
ATOM 1453 C CA . GLU A 1 175 ? -5.364 4.093 33.882 1.00 97.69 175 GLU A CA 1
ATOM 1454 C C . GLU A 1 175 ? -6.878 4.241 34.096 1.00 97.69 175 GLU A C 1
ATOM 1456 O O . GLU A 1 175 ? -7.392 3.853 35.144 1.00 97.69 175 GLU A O 1
ATOM 1461 N N . VAL A 1 176 ? -7.612 4.670 33.062 1.00 97.50 176 VAL A N 1
ATOM 1462 C CA . VAL A 1 176 ? -9.082 4.786 33.105 1.00 97.50 176 VAL A CA 1
ATOM 1463 C C . VAL A 1 176 ? -9.747 3.433 33.375 1.00 97.50 176 VAL A C 1
ATOM 1465 O O . VAL A 1 176 ? -10.723 3.356 34.125 1.00 97.50 176 VAL A O 1
ATOM 1468 N N . LEU A 1 177 ? -9.232 2.349 32.786 1.00 97.69 177 LEU A N 1
ATOM 1469 C CA . LEU A 1 177 ? -9.728 1.001 33.055 1.00 97.69 177 LEU A CA 1
ATOM 1470 C C . LEU A 1 177 ? -9.526 0.626 34.529 1.00 97.69 177 LEU A C 1
ATOM 1472 O O . LEU A 1 177 ? -10.463 0.132 35.154 1.00 97.69 177 LEU A O 1
ATOM 1476 N N . GLY A 1 178 ? -8.351 0.916 35.094 1.00 97.69 178 GLY A N 1
ATOM 1477 C CA . GLY A 1 178 ? -8.058 0.696 36.511 1.00 97.69 178 GLY A CA 1
ATOM 1478 C C . GLY A 1 178 ? -9.014 1.455 37.437 1.00 97.69 178 GLY 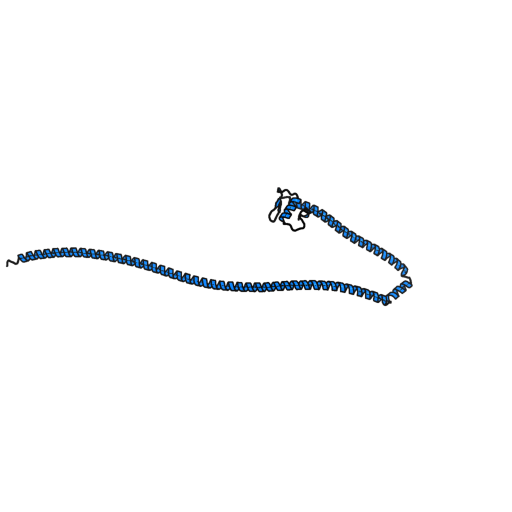A C 1
ATOM 1479 O O . GLY A 1 178 ? -9.575 0.862 38.359 1.00 97.69 178 GLY A O 1
ATOM 1480 N N . GLU A 1 179 ? -9.279 2.733 37.153 1.00 97.44 179 GLU A N 1
ATOM 1481 C CA . GLU A 1 179 ? -10.261 3.530 37.903 1.00 97.44 179 GLU A CA 1
ATOM 1482 C C . GLU A 1 179 ? -11.677 2.940 37.810 1.00 97.44 179 GLU A C 1
ATOM 1484 O O . GLU A 1 179 ? -12.414 2.884 38.802 1.00 97.44 179 GLU A O 1
ATOM 1489 N N . CYS A 1 180 ? -12.069 2.480 36.620 1.00 96.94 180 CYS A N 1
ATOM 1490 C CA . CYS A 1 180 ? -13.374 1.874 36.387 1.00 96.94 180 CYS A CA 1
ATOM 1491 C C . CYS A 1 180 ? -13.526 0.554 37.159 1.00 96.94 180 CYS A C 1
ATOM 1493 O O . CYS A 1 180 ? -14.547 0.338 37.817 1.00 96.94 180 CYS A O 1
ATOM 1495 N N . GLU A 1 181 ? -12.496 -0.296 37.154 1.00 97.31 181 GLU A N 1
ATOM 1496 C CA . GLU A 1 181 ? -12.461 -1.531 37.939 1.00 97.31 181 GLU A CA 1
ATOM 1497 C C . GLU A 1 181 ? -12.544 -1.257 39.444 1.00 97.31 181 GLU A C 1
ATOM 1499 O O . GLU A 1 181 ? -13.284 -1.940 40.159 1.00 97.31 181 GLU A O 1
ATOM 1504 N N . GLU A 1 182 ? -11.829 -0.249 39.948 1.00 97.31 182 GLU A N 1
ATOM 1505 C CA . GLU A 1 182 ? -11.871 0.115 41.364 1.00 97.31 182 GLU A CA 1
ATOM 1506 C C . GLU A 1 182 ? -13.245 0.665 41.776 1.00 97.31 182 GLU A C 1
ATOM 1508 O O . GLU A 1 182 ? -13.776 0.306 42.833 1.00 97.31 182 GLU A O 1
ATOM 1513 N N . ASN A 1 183 ? -13.873 1.478 40.923 1.00 97.06 183 ASN A N 1
ATOM 1514 C CA . ASN A 1 183 ? -15.249 1.932 41.121 1.00 97.06 183 ASN A CA 1
ATOM 1515 C C . ASN A 1 183 ? -16.237 0.764 41.108 1.00 97.06 183 ASN A C 1
ATOM 1517 O O . ASN A 1 183 ? -17.088 0.684 41.994 1.00 97.06 183 ASN A O 1
ATOM 1521 N N . SER A 1 184 ? -16.092 -0.174 40.171 1.00 97.12 184 SER A N 1
ATOM 1522 C CA . SER A 1 184 ? -16.931 -1.371 40.108 1.00 97.12 184 SER A CA 1
ATOM 1523 C C . SER A 1 184 ? -16.787 -2.223 41.370 1.00 97.12 184 SER A C 1
ATOM 1525 O O . SER A 1 184 ? -17.791 -2.654 41.930 1.00 97.12 184 SER A O 1
ATOM 1527 N N . ARG A 1 185 ? -15.562 -2.422 41.880 1.00 97.31 185 ARG A N 1
ATOM 1528 C CA . ARG A 1 185 ? -15.331 -3.147 43.143 1.00 97.31 185 ARG A CA 1
ATOM 1529 C C . ARG A 1 185 ? -15.948 -2.430 44.341 1.00 97.31 185 ARG A C 1
ATOM 1531 O O . ARG A 1 185 ? -16.504 -3.088 45.217 1.00 97.31 185 ARG A O 1
ATOM 1538 N N . ARG A 1 186 ? -15.861 -1.096 44.399 1.00 97.56 186 ARG A N 1
ATOM 1539 C CA . ARG A 1 186 ? -16.508 -0.298 45.456 1.00 97.56 186 ARG A CA 1
ATOM 1540 C C . ARG A 1 186 ? -18.028 -0.430 45.416 1.00 97.56 186 ARG A C 1
ATOM 1542 O O . ARG A 1 186 ? -18.635 -0.631 46.464 1.00 97.56 186 ARG A O 1
ATOM 1549 N N . MET A 1 187 ? -18.626 -0.349 44.228 1.00 96.00 187 MET A N 1
ATOM 1550 C CA . MET A 1 187 ? -20.070 -0.518 44.058 1.00 96.00 187 MET A CA 1
ATOM 1551 C C . MET A 1 187 ? -20.522 -1.930 44.420 1.00 96.00 187 MET A C 1
ATOM 1553 O O . MET A 1 187 ? -21.521 -2.066 45.117 1.00 96.00 187 MET A O 1
ATOM 1557 N N . GLN A 1 188 ? -19.758 -2.958 44.038 1.00 97.81 188 GLN A N 1
ATOM 1558 C CA . GLN A 1 188 ? -20.060 -4.341 44.407 1.00 97.81 188 GLN A CA 1
ATOM 1559 C C . GLN A 1 188 ? -20.080 -4.525 45.928 1.00 97.81 188 GLN A C 1
ATOM 1561 O O . GLN A 1 188 ? -21.070 -5.004 46.461 1.00 97.81 188 GLN A O 1
ATOM 1566 N N . LYS A 1 189 ? -19.047 -4.055 46.644 1.00 97.56 189 LYS A N 1
ATOM 1567 C CA . LYS A 1 189 ? -19.013 -4.134 48.117 1.00 97.56 189 LYS A CA 1
ATOM 1568 C C . LYS A 1 189 ? -20.222 -3.462 48.762 1.00 97.56 189 LYS A C 1
ATOM 1570 O O . LYS A 1 189 ? -20.813 -4.008 49.683 1.00 97.56 189 LYS A O 1
ATOM 1575 N N . ARG A 1 190 ? -20.596 -2.280 48.267 1.00 96.94 190 ARG A N 1
ATOM 1576 C CA . ARG A 1 190 ? -21.756 -1.551 48.784 1.00 96.94 190 ARG A CA 1
ATOM 1577 C C . ARG A 1 190 ? -23.073 -2.262 48.472 1.00 96.94 190 ARG A C 1
ATOM 1579 O O . ARG A 1 190 ? -23.995 -2.177 49.275 1.00 96.94 190 ARG A O 1
ATOM 1586 N N . ASN A 1 191 ? -23.162 -2.947 47.334 1.00 97.50 191 ASN A N 1
ATOM 1587 C CA . ASN A 1 191 ? -24.308 -3.787 47.011 1.00 97.50 191 ASN A CA 1
ATOM 1588 C C . ASN A 1 191 ? -24.408 -4.972 47.981 1.00 97.50 191 ASN A C 1
ATOM 1590 O O . ASN A 1 191 ? -25.461 -5.160 48.576 1.00 97.50 191 ASN A O 1
ATOM 1594 N N . ASP A 1 192 ? -23.304 -5.683 48.223 1.00 97.25 192 ASP A N 1
ATOM 1595 C CA . ASP A 1 192 ? -23.263 -6.814 49.159 1.00 97.25 192 ASP A CA 1
ATOM 1596 C C . ASP A 1 192 ? -23.636 -6.375 50.599 1.00 97.25 192 ASP A C 1
ATOM 1598 O O . ASP A 1 192 ? -24.385 -7.057 51.300 1.00 97.25 192 ASP A O 1
ATOM 1602 N N . GLU A 1 193 ? -23.166 -5.200 51.043 1.00 97.12 193 GLU A N 1
ATOM 1603 C CA . GLU A 1 193 ? -23.550 -4.599 52.333 1.00 97.12 193 GLU A CA 1
ATOM 1604 C C . GLU A 1 193 ? -25.055 -4.295 52.408 1.00 97.12 193 GLU A C 1
ATOM 1606 O O . GLU A 1 193 ? -25.701 -4.598 53.412 1.00 97.12 193 GLU A O 1
ATOM 1611 N N . LEU A 1 194 ? -25.626 -3.705 51.352 1.00 96.88 194 LEU A N 1
ATOM 1612 C CA . LEU A 1 194 ? -27.055 -3.388 51.289 1.00 96.88 194 LEU A CA 1
ATOM 1613 C C . LEU A 1 194 ? -27.924 -4.647 51.223 1.00 96.88 194 LEU A C 1
ATOM 1615 O O . LEU A 1 194 ? -28.970 -4.675 51.867 1.00 96.88 194 LEU A O 1
ATOM 1619 N N . GLU A 1 195 ? -27.495 -5.680 50.495 1.00 97.00 195 GLU A N 1
ATOM 1620 C CA . GLU A 1 195 ? -28.168 -6.982 50.438 1.00 97.00 195 GLU A CA 1
ATOM 1621 C C . GLU A 1 195 ? -28.207 -7.651 51.819 1.00 97.00 195 GLU A C 1
ATOM 1623 O O . GLU A 1 195 ? -29.254 -8.154 52.226 1.00 97.00 195 GLU A O 1
ATOM 1628 N N . SER A 1 196 ? -27.110 -7.582 52.580 1.00 97.38 196 SER A N 1
ATOM 1629 C CA . SER A 1 196 ? -27.055 -8.081 53.961 1.00 97.38 196 SER A CA 1
ATOM 1630 C C . SER A 1 196 ? -28.023 -7.332 54.890 1.00 97.38 196 SER A C 1
ATOM 1632 O O . SER A 1 196 ? -28.797 -7.952 55.621 1.00 97.38 196 SER A O 1
ATOM 1634 N N . ILE A 1 197 ? -28.051 -5.993 54.816 1.00 96.88 197 ILE A N 1
ATOM 1635 C CA . ILE A 1 197 ? -28.988 -5.170 55.603 1.00 96.88 197 ILE A CA 1
ATOM 1636 C C . ILE A 1 197 ? -30.441 -5.488 55.230 1.00 96.88 197 ILE A C 1
ATOM 1638 O O . ILE A 1 197 ? -31.299 -5.561 56.110 1.00 96.88 197 ILE A O 1
ATOM 1642 N N . LEU A 1 198 ? -30.731 -5.673 53.939 1.00 96.81 198 LEU A N 1
ATOM 1643 C CA . LEU A 1 198 ? -32.058 -6.061 53.463 1.00 96.81 198 LEU A CA 1
ATOM 1644 C C . LEU A 1 198 ? -32.489 -7.401 54.058 1.00 96.81 198 LEU A C 1
ATOM 1646 O O . LEU A 1 198 ? -33.579 -7.470 54.619 1.00 96.81 198 LEU A O 1
ATOM 1650 N N . GLN A 1 199 ? -31.624 -8.417 54.017 1.00 97.19 199 GLN A N 1
ATOM 1651 C CA . GLN A 1 199 ? -31.906 -9.726 54.615 1.00 97.19 199 GLN A CA 1
ATOM 1652 C C . GLN A 1 199 ? -32.167 -9.631 56.123 1.00 97.19 199 GLN A C 1
ATOM 1654 O O . GLN A 1 199 ? -33.119 -10.231 56.621 1.00 97.19 199 GLN A O 1
ATOM 1659 N N . GLU A 1 200 ? -31.371 -8.849 56.860 1.00 97.06 200 GLU A N 1
ATOM 1660 C CA . GLU A 1 200 ? -31.584 -8.649 58.298 1.00 97.06 200 GLU A CA 1
ATOM 1661 C C . GLU A 1 200 ? -32.934 -7.964 58.578 1.00 97.06 200 GLU A C 1
ATOM 1663 O O . GLU A 1 200 ? -33.679 -8.372 59.472 1.00 97.06 200 GLU A O 1
ATOM 1668 N N . MET A 1 201 ? -33.289 -6.938 57.799 1.00 96.19 201 MET A N 1
ATOM 1669 C CA . MET A 1 201 ? -34.567 -6.232 57.942 1.00 96.19 201 MET A CA 1
ATOM 1670 C C . MET A 1 201 ? -35.762 -7.111 57.564 1.00 96.19 201 MET A C 1
ATOM 1672 O O . MET A 1 201 ? -36.778 -7.071 58.258 1.00 96.19 201 MET A O 1
ATOM 1676 N N . GLU A 1 202 ? -35.644 -7.927 56.515 1.00 96.38 202 GLU A N 1
ATOM 1677 C CA . GLU A 1 202 ? -36.653 -8.920 56.132 1.00 96.38 202 GLU A CA 1
ATOM 1678 C C . GLU A 1 202 ? -36.866 -9.952 57.244 1.00 96.38 202 GLU A C 1
ATOM 1680 O O . GLU A 1 202 ? -38.010 -10.236 57.602 1.00 96.38 202 GLU A O 1
ATOM 1685 N N . GLN A 1 203 ? -35.789 -10.450 57.861 1.00 96.50 203 GLN A N 1
ATOM 1686 C CA . GLN A 1 203 ? -35.883 -11.379 58.986 1.00 96.50 203 GLN A CA 1
ATOM 1687 C C . GLN A 1 203 ? -36.565 -10.736 60.202 1.00 96.50 203 GLN A C 1
ATOM 1689 O O . GLN A 1 203 ? -37.483 -11.321 60.777 1.00 96.50 203 GLN A O 1
ATOM 1694 N N . ARG A 1 204 ? -36.184 -9.506 60.572 1.00 96.19 204 ARG A N 1
ATOM 1695 C CA . ARG A 1 204 ? -36.818 -8.774 61.685 1.00 96.19 204 ARG A CA 1
ATOM 1696 C C . ARG A 1 204 ? -38.293 -8.485 61.418 1.00 96.19 204 ARG A C 1
ATOM 1698 O O . ARG A 1 204 ? -39.108 -8.554 62.339 1.00 96.19 204 ARG A O 1
ATOM 1705 N N . LEU A 1 205 ? -38.646 -8.166 60.172 1.00 95.69 205 LEU A N 1
ATOM 1706 C CA . LEU A 1 205 ? -40.035 -7.982 59.767 1.00 95.69 205 LEU A CA 1
ATOM 1707 C C . LEU A 1 205 ? -40.816 -9.292 59.911 1.00 95.69 205 LEU A C 1
ATOM 1709 O O . LEU A 1 205 ? -41.907 -9.279 60.478 1.00 95.69 205 LEU A O 1
ATOM 1713 N N . GLN A 1 206 ? -40.247 -10.412 59.461 1.00 96.31 206 GLN A N 1
ATOM 1714 C CA . GLN A 1 206 ? -40.863 -11.733 59.582 1.00 96.31 206 GLN A CA 1
ATOM 1715 C C . GLN A 1 206 ? -41.107 -12.112 61.051 1.00 96.31 206 GLN A C 1
ATOM 1717 O O . GLN A 1 206 ? -42.217 -12.504 61.409 1.00 96.31 206 GLN A O 1
ATOM 1722 N N . GLU A 1 207 ? -40.117 -11.909 61.924 1.00 96.06 207 GLU A N 1
ATOM 1723 C CA . GLU A 1 207 ? -40.253 -12.143 63.367 1.00 96.06 207 GLU A CA 1
ATOM 1724 C C . GLU A 1 207 ? -41.350 -11.268 63.998 1.00 96.06 207 GLU A C 1
ATOM 1726 O O . GLU A 1 207 ? -42.141 -11.750 64.814 1.00 96.06 207 GLU A O 1
ATOM 1731 N N . ALA A 1 208 ? -41.446 -9.992 63.607 1.00 94.19 208 ALA A N 1
ATOM 1732 C CA . ALA A 1 208 ? -42.497 -9.091 64.080 1.00 94.19 208 ALA A CA 1
ATOM 1733 C C . ALA A 1 208 ? -43.894 -9.520 63.597 1.00 94.19 208 ALA A C 1
ATOM 1735 O O . ALA A 1 208 ? -44.855 -9.460 64.370 1.00 94.19 208 ALA A O 1
ATOM 1736 N N . VAL A 1 209 ? -44.016 -9.989 62.349 1.00 95.19 209 VAL A N 1
ATOM 1737 C CA . VAL A 1 209 ? -45.266 -10.553 61.813 1.00 95.19 209 VAL A CA 1
ATOM 1738 C C . VAL A 1 209 ? -45.671 -11.806 62.591 1.00 95.19 209 VAL A C 1
ATOM 1740 O O . VAL A 1 209 ? -46.835 -11.933 62.977 1.00 95.19 209 VAL A O 1
ATOM 1743 N N . ASP A 1 210 ? -44.733 -12.703 62.890 1.00 95.19 210 ASP A N 1
ATOM 1744 C CA . ASP A 1 210 ? -45.009 -13.916 63.666 1.00 95.19 210 ASP A CA 1
ATOM 1745 C C . ASP A 1 210 ? -45.436 -13.594 65.108 1.00 95.19 210 ASP A C 1
ATOM 1747 O O . ASP A 1 210 ? -46.390 -14.188 65.626 1.00 95.19 210 ASP A O 1
ATOM 1751 N N . GLN A 1 211 ? -44.807 -12.601 65.746 1.00 95.00 211 GLN A N 1
ATOM 1752 C CA . GLN A 1 211 ? -45.228 -12.099 67.059 1.00 95.00 211 GLN A CA 1
ATOM 1753 C C . GLN A 1 211 ? -46.626 -11.474 67.024 1.00 95.00 211 GLN A C 1
ATOM 1755 O O . GLN A 1 211 ? -47.442 -11.755 67.906 1.00 95.00 211 GLN A O 1
ATOM 1760 N N . LEU A 1 212 ? -46.932 -10.664 66.006 1.00 94.56 212 LEU A N 1
ATOM 1761 C CA . LEU A 1 212 ? -48.258 -10.074 65.816 1.00 94.56 212 LEU A CA 1
ATOM 1762 C C . LEU A 1 212 ? -49.321 -11.166 65.631 1.00 94.56 212 LEU A C 1
ATOM 1764 O O . LEU A 1 212 ? -50.385 -11.106 66.246 1.00 94.56 212 LEU A O 1
ATOM 1768 N N . ASN A 1 213 ? -49.028 -12.186 64.823 1.00 94.50 213 ASN A N 1
ATOM 1769 C CA . ASN A 1 213 ? -49.914 -13.329 64.607 1.00 94.50 213 ASN A CA 1
ATOM 1770 C C . ASN A 1 213 ? -50.163 -14.110 65.901 1.00 94.50 213 ASN A C 1
ATOM 1772 O O . ASN A 1 213 ? -51.304 -14.484 66.181 1.00 94.50 213 ASN A O 1
ATOM 1776 N N . LYS A 1 214 ? -49.121 -14.316 66.717 1.00 94.44 214 LYS A N 1
ATOM 1777 C CA . LYS A 1 214 ? -49.243 -14.953 68.032 1.00 94.44 214 LYS A CA 1
ATOM 1778 C C . LYS A 1 214 ? -50.091 -14.117 68.991 1.00 94.44 214 LYS A C 1
ATOM 1780 O O . LYS A 1 214 ? -51.043 -14.644 69.553 1.00 94.44 214 LYS A O 1
ATOM 1785 N N . SER A 1 215 ? -49.822 -12.816 69.096 1.00 92.50 215 SER A N 1
ATOM 1786 C CA . SER A 1 215 ? -50.596 -11.893 69.935 1.00 92.50 215 SER A CA 1
ATOM 1787 C C . SER A 1 215 ? -52.070 -11.830 69.515 1.00 92.50 215 SER A C 1
ATOM 1789 O O . SER A 1 215 ? -52.960 -11.938 70.351 1.00 92.50 215 SER A O 1
ATOM 1791 N N . ASN A 1 216 ? -52.354 -11.780 68.207 1.00 92.50 216 ASN A N 1
ATOM 1792 C CA . ASN A 1 216 ? -53.718 -11.870 67.673 1.00 92.50 216 ASN A CA 1
ATOM 1793 C C . ASN A 1 216 ? -54.412 -13.192 68.035 1.00 92.50 216 ASN A C 1
ATOM 1795 O O . ASN A 1 216 ? -55.620 -13.209 68.282 1.00 92.50 216 ASN A O 1
ATOM 1799 N N . LYS A 1 217 ? -53.681 -14.313 68.036 1.00 94.25 217 LYS A N 1
ATOM 1800 C CA . LYS A 1 217 ? -54.222 -15.614 68.440 1.00 94.25 217 LYS A CA 1
ATOM 1801 C C . LYS A 1 217 ? -54.536 -15.635 69.937 1.00 94.25 217 LYS A C 1
ATOM 1803 O O . LYS A 1 217 ? -55.653 -15.996 70.301 1.00 94.25 217 LYS A O 1
ATOM 1808 N N . ASP A 1 218 ? -53.600 -15.190 70.768 1.00 92.88 218 ASP A N 1
ATOM 1809 C CA . ASP A 1 218 ? -53.773 -15.104 72.219 1.00 92.88 218 ASP A CA 1
ATOM 1810 C C . ASP A 1 218 ? -54.941 -14.168 72.569 1.00 92.88 218 ASP A C 1
ATOM 1812 O O . ASP A 1 218 ? -55.793 -14.517 73.382 1.00 92.88 218 ASP A O 1
ATOM 1816 N N . GLN A 1 219 ? -55.061 -13.020 71.891 1.00 92.25 219 GLN A N 1
ATOM 1817 C CA . GLN A 1 219 ? -56.185 -12.094 72.047 1.00 92.25 219 GLN A CA 1
ATOM 1818 C C . GLN A 1 219 ? -57.529 -12.763 71.728 1.00 92.25 219 GLN A C 1
ATOM 1820 O O . GLN A 1 219 ? -58.469 -12.631 72.508 1.00 92.25 219 GLN A O 1
ATOM 1825 N N . ARG A 1 220 ? -57.624 -13.542 70.640 1.00 92.06 220 ARG A N 1
ATOM 1826 C CA . ARG A 1 220 ? -58.841 -14.316 70.327 1.00 92.06 220 ARG A CA 1
ATOM 1827 C C . ARG A 1 220 ? -59.166 -15.343 71.413 1.00 92.06 220 ARG A C 1
ATOM 1829 O O . ARG A 1 220 ? -60.336 -15.507 71.751 1.00 92.06 220 ARG A O 1
ATOM 1836 N N . GLU A 1 221 ? -58.159 -16.021 71.966 1.00 93.19 221 GLU A N 1
ATOM 1837 C CA . GLU A 1 221 ? -58.349 -16.969 73.071 1.00 93.19 221 GLU A CA 1
ATOM 1838 C C . GLU A 1 221 ? -58.812 -16.269 74.356 1.00 93.19 221 GLU A C 1
ATOM 1840 O O . GLU A 1 221 ? -59.736 -16.752 75.014 1.00 93.19 221 GLU A O 1
ATOM 1845 N N . TYR A 1 222 ? -58.225 -15.120 74.707 1.00 90.75 222 TYR A N 1
ATOM 1846 C CA . TYR A 1 222 ? -58.657 -14.312 75.850 1.00 90.75 222 TYR A CA 1
ATOM 1847 C C . TYR A 1 222 ? -60.077 -13.778 75.668 1.00 90.75 222 TYR A C 1
ATOM 1849 O O . TYR A 1 222 ? -60.879 -13.897 76.592 1.00 90.75 222 TYR A O 1
ATOM 1857 N N . ASP A 1 223 ? -60.423 -13.273 74.484 1.00 90.31 223 ASP A N 1
ATOM 1858 C CA . ASP A 1 223 ? -61.780 -12.826 74.159 1.00 90.31 223 ASP A CA 1
ATOM 1859 C C . ASP A 1 223 ? -62.797 -13.971 74.255 1.00 90.31 223 ASP A C 1
ATOM 1861 O O . ASP A 1 223 ? -63.959 -13.758 74.611 1.00 90.31 223 ASP A O 1
ATOM 1865 N N . GLN A 1 224 ? -62.394 -15.196 73.912 1.00 92.25 224 GLN A N 1
ATOM 1866 C CA . GLN A 1 224 ? -63.245 -16.375 74.044 1.00 92.25 224 GLN A CA 1
ATOM 1867 C C . GLN A 1 224 ? -63.418 -16.780 75.512 1.00 92.25 224 GLN A C 1
ATOM 1869 O O . GLN A 1 224 ? -64.546 -16.978 75.956 1.00 92.25 224 GLN A O 1
ATOM 1874 N N . ARG A 1 225 ? -62.332 -16.803 76.295 1.00 91.94 225 ARG A N 1
ATOM 1875 C CA . ARG A 1 225 ? -62.390 -17.063 77.744 1.00 91.94 225 ARG A CA 1
ATOM 1876 C C . ARG A 1 225 ? -63.226 -16.022 78.477 1.00 91.94 225 ARG A C 1
ATOM 1878 O O . ARG A 1 225 ? -64.038 -16.405 79.311 1.00 91.94 225 ARG A O 1
ATOM 1885 N N . LEU A 1 226 ? -63.058 -14.737 78.154 1.00 88.88 226 LEU A N 1
ATOM 1886 C CA . LEU A 1 226 ? -63.872 -13.650 78.698 1.00 88.88 226 LEU A CA 1
ATOM 1887 C C . LEU A 1 226 ? -65.351 -13.915 78.423 1.00 88.88 226 LEU A C 1
ATOM 1889 O O . LEU A 1 226 ? -66.124 -13.986 79.372 1.00 88.88 226 LEU A O 1
ATOM 1893 N N . ARG A 1 227 ? -65.726 -14.184 77.165 1.00 90.81 227 ARG A N 1
ATOM 1894 C CA . ARG A 1 227 ? -67.107 -14.540 76.794 1.00 90.81 227 ARG A CA 1
ATOM 1895 C C . ARG A 1 227 ? -67.655 -15.729 77.585 1.00 90.81 227 ARG A C 1
ATOM 1897 O O . ARG A 1 227 ? -68.782 -15.655 78.070 1.00 90.81 227 ARG A O 1
ATOM 1904 N N . ASP A 1 228 ? -66.877 -16.795 77.739 1.00 91.50 228 ASP A N 1
ATOM 1905 C CA . ASP A 1 228 ? -67.292 -17.979 78.497 1.00 91.50 228 ASP A CA 1
ATOM 1906 C C . ASP A 1 228 ? -67.457 -17.672 79.994 1.00 91.50 228 ASP A C 1
ATOM 1908 O O . ASP A 1 228 ? -68.415 -18.126 80.620 1.00 91.50 228 ASP A O 1
ATOM 1912 N N . THR A 1 229 ? -66.560 -16.871 80.580 1.00 88.12 229 THR A N 1
ATOM 1913 C CA . THR A 1 229 ? -66.682 -16.433 81.980 1.00 88.12 229 THR A CA 1
ATOM 1914 C C . THR A 1 229 ? -67.857 -15.491 82.207 1.00 88.12 229 THR A C 1
ATOM 1916 O O . THR A 1 229 ? -68.534 -15.631 83.220 1.00 88.12 229 THR A O 1
ATOM 1919 N N . THR A 1 230 ? -68.141 -14.581 81.271 1.00 89.06 230 THR A N 1
ATOM 1920 C CA . THR A 1 230 ? -69.303 -13.689 81.343 1.00 89.06 230 THR A CA 1
ATOM 1921 C C . THR A 1 230 ? -70.597 -14.494 81.294 1.00 89.06 230 THR A C 1
ATOM 1923 O O . THR A 1 230 ? -71.449 -14.290 82.148 1.00 89.06 230 THR A O 1
ATOM 1926 N N . LYS A 1 231 ? -70.705 -15.481 80.391 1.00 91.56 231 LYS A N 1
ATOM 1927 C CA . LYS A 1 231 ? -71.853 -16.403 80.353 1.00 91.56 231 LYS A CA 1
ATOM 1928 C C . LYS A 1 231 ? -72.018 -17.190 81.650 1.00 91.56 231 LYS A C 1
ATOM 1930 O O . LYS A 1 231 ? -73.109 -17.237 82.194 1.00 91.56 231 LYS A O 1
ATOM 1935 N N . ARG A 1 232 ? -70.935 -17.771 82.182 1.00 90.56 232 ARG A N 1
ATOM 1936 C CA . ARG A 1 232 ? -70.983 -18.481 83.474 1.00 90.56 232 ARG A CA 1
ATOM 1937 C C . ARG A 1 232 ? -71.429 -17.571 84.615 1.00 90.56 232 ARG A C 1
ATOM 1939 O O . ARG A 1 232 ? -72.163 -18.018 85.486 1.00 90.56 232 ARG A O 1
ATOM 1946 N N . LEU A 1 233 ? -70.973 -16.319 84.624 1.00 89.25 233 LEU A N 1
ATOM 1947 C CA . LEU A 1 233 ? -71.396 -15.339 85.616 1.00 89.25 233 LEU A CA 1
ATOM 1948 C C . LEU A 1 233 ? -72.890 -15.027 85.465 1.00 89.25 233 LEU A C 1
ATOM 1950 O O . LEU A 1 233 ? -73.597 -15.069 86.462 1.00 89.25 233 LEU A O 1
ATOM 1954 N N . GLU A 1 234 ? -73.373 -14.780 84.244 1.00 89.44 234 GLU A N 1
ATOM 1955 C CA . GLU A 1 234 ? -74.801 -14.578 83.954 1.00 89.44 234 GLU A CA 1
ATOM 1956 C C . GLU A 1 234 ? -75.650 -15.779 84.404 1.00 89.44 234 GLU A C 1
ATOM 1958 O O . GLU A 1 234 ? -76.670 -15.588 85.068 1.00 89.44 234 GLU A O 1
ATOM 1963 N N . ASP A 1 235 ? -75.212 -17.007 84.111 1.00 90.31 235 ASP A N 1
ATOM 1964 C CA . ASP A 1 235 ? -75.884 -18.241 84.531 1.00 90.31 235 ASP A CA 1
ATOM 1965 C C . ASP A 1 235 ? -75.941 -18.357 86.065 1.00 90.31 235 ASP A C 1
ATOM 1967 O O . ASP A 1 235 ? -77.002 -18.632 86.628 1.00 90.31 235 ASP A O 1
ATOM 1971 N N . GLU A 1 236 ? -74.832 -18.101 86.769 1.00 86.50 236 GLU A N 1
ATOM 1972 C CA . GLU A 1 236 ? -74.779 -18.089 88.239 1.00 86.50 236 GLU A CA 1
ATOM 1973 C C . GLU A 1 236 ? -75.635 -16.968 88.845 1.00 86.50 236 GLU A C 1
ATOM 1975 O O . GLU A 1 236 ? -76.290 -17.171 89.868 1.00 86.50 236 GLU A O 1
ATOM 1980 N N . GLU A 1 237 ? -75.691 -15.786 88.225 1.00 86.75 237 GLU A N 1
ATOM 1981 C CA . GLU A 1 237 ? -76.572 -14.703 88.665 1.00 86.75 237 GLU A CA 1
ATOM 1982 C C . GLU A 1 237 ? -78.050 -15.061 88.499 1.00 86.75 237 GLU A C 1
ATOM 1984 O O . GLU A 1 237 ? -78.841 -14.801 89.414 1.00 86.75 237 GLU A O 1
ATOM 1989 N N . GLN A 1 238 ? -78.424 -15.698 87.386 1.00 89.19 238 GLN A N 1
ATOM 1990 C CA . GLN A 1 238 ? -79.770 -16.240 87.184 1.00 89.19 238 GLN A CA 1
ATOM 1991 C C . GLN A 1 238 ? -80.093 -17.321 88.223 1.00 89.19 238 GLN A C 1
ATOM 1993 O O . GLN A 1 238 ? -81.173 -17.306 88.821 1.00 89.19 238 GLN A O 1
ATOM 1998 N N . ASN A 1 239 ? -79.151 -18.226 88.501 1.00 88.75 239 ASN A N 1
ATOM 1999 C CA . ASN A 1 239 ? -79.318 -19.275 89.505 1.00 88.75 239 ASN A CA 1
ATOM 2000 C C . ASN A 1 239 ? -79.473 -18.681 90.914 1.00 88.75 239 ASN A C 1
ATOM 2002 O O . ASN A 1 239 ? -80.371 -19.068 91.663 1.00 88.75 239 ASN A O 1
ATOM 2006 N N . ARG A 1 240 ? -78.664 -17.671 91.255 1.00 87.44 240 ARG A N 1
ATOM 2007 C CA . ARG A 1 240 ? -78.763 -16.912 92.508 1.00 87.44 240 ARG A CA 1
ATOM 2008 C C . ARG A 1 240 ? -80.121 -16.228 92.637 1.00 87.44 240 ARG A C 1
ATOM 2010 O O . ARG A 1 240 ? -80.734 -16.321 93.696 1.00 87.44 240 ARG A O 1
ATOM 2017 N N . GLN A 1 241 ? -80.619 -15.576 91.582 1.00 87.19 241 GLN A N 1
ATOM 2018 C CA . GLN A 1 241 ? -81.961 -14.977 91.575 1.00 87.19 241 GLN A CA 1
ATOM 2019 C C . GLN A 1 241 ? -83.056 -16.030 91.785 1.00 87.19 241 GLN A C 1
ATOM 2021 O O . GLN A 1 241 ? -83.981 -15.800 92.564 1.00 87.19 241 GLN A O 1
ATOM 2026 N N . LYS A 1 242 ? -82.935 -17.200 91.148 1.00 88.75 242 LYS A N 1
ATOM 2027 C CA . LYS A 1 242 ? -83.873 -18.315 91.317 1.00 88.75 242 LYS A CA 1
ATOM 2028 C C . LYS A 1 242 ? -83.886 -18.837 92.756 1.00 88.75 242 LYS A C 1
ATOM 2030 O O . LYS A 1 242 ? -84.956 -18.922 93.354 1.00 88.75 242 LYS A O 1
ATOM 2035 N N . ILE A 1 243 ? -82.714 -19.091 93.341 1.00 85.94 243 ILE A N 1
ATOM 2036 C CA . ILE A 1 243 ? -82.573 -19.510 94.745 1.00 85.94 243 ILE A CA 1
ATOM 2037 C C . ILE A 1 243 ? -83.121 -18.433 95.691 1.00 85.94 243 ILE A C 1
ATOM 2039 O O . ILE A 1 243 ? -83.795 -18.755 96.665 1.00 85.94 243 ILE A O 1
ATOM 2043 N N . GLN A 1 244 ? -82.892 -17.147 95.407 1.00 85.19 244 GLN A N 1
ATOM 2044 C CA . GLN A 1 244 ? -83.461 -16.040 96.183 1.00 85.19 244 GLN A CA 1
ATOM 2045 C C . GLN A 1 244 ? -84.999 -16.071 96.163 1.00 85.19 244 GLN A C 1
ATOM 2047 O O . GLN A 1 244 ? -85.634 -15.843 97.193 1.00 85.19 244 GLN A O 1
ATOM 2052 N N . LEU A 1 245 ? -85.598 -16.373 95.007 1.00 86.19 245 LEU A N 1
ATOM 2053 C CA . LEU A 1 245 ? -87.046 -16.494 94.836 1.00 86.19 245 LEU A CA 1
ATOM 2054 C C . LEU A 1 245 ? -87.612 -17.718 95.577 1.00 86.19 245 LEU A C 1
ATOM 2056 O O . LEU A 1 245 ? -88.644 -17.633 96.237 1.00 86.19 245 LEU A O 1
ATOM 2060 N N . GLU A 1 246 ? -86.921 -18.857 95.511 1.00 84.81 246 GLU A N 1
ATOM 2061 C CA . GLU A 1 246 ? -87.279 -20.075 96.249 1.00 84.81 246 GLU A CA 1
ATOM 2062 C C . GLU A 1 246 ? -87.140 -19.880 97.766 1.00 84.81 246 GLU A C 1
ATOM 2064 O O . GLU A 1 246 ? -87.982 -20.349 98.541 1.00 84.81 246 GLU A O 1
ATOM 2069 N N . ARG A 1 247 ? -86.118 -19.132 98.199 1.00 85.06 247 ARG A N 1
ATOM 2070 C CA . ARG A 1 247 ? -85.917 -18.734 99.593 1.00 85.06 247 ARG A CA 1
ATOM 2071 C C . ARG A 1 247 ? -87.056 -17.844 100.075 1.00 85.06 247 ARG A C 1
ATOM 2073 O O . ARG A 1 247 ? -87.626 -18.150 101.115 1.00 85.06 247 ARG A O 1
ATOM 2080 N N . THR A 1 248 ? -87.423 -16.789 99.344 1.00 82.31 248 THR A N 1
ATOM 2081 C CA . THR A 1 248 ? -88.530 -15.904 99.753 1.00 82.31 248 THR A CA 1
ATOM 2082 C C . THR A 1 248 ? -89.873 -16.637 99.766 1.00 82.31 248 THR A C 1
ATOM 2084 O O . THR A 1 248 ? -90.670 -16.435 100.683 1.00 82.31 248 THR A O 1
ATOM 2087 N N . GLN A 1 249 ? -90.110 -17.559 98.825 1.00 84.00 249 GLN A N 1
ATOM 2088 C CA . GLN A 1 249 ? -91.274 -18.452 98.869 1.00 84.00 249 GLN A CA 1
ATOM 2089 C C . GLN A 1 249 ? -91.262 -19.368 100.101 1.00 84.00 249 GLN A C 1
ATOM 2091 O O . GLN A 1 249 ? -92.300 -19.557 100.738 1.00 84.00 249 GLN A O 1
ATOM 2096 N N . SER A 1 250 ? -90.108 -19.940 100.448 1.00 77.81 250 SER A N 1
ATOM 2097 C CA . SER A 1 250 ? -89.961 -20.818 101.614 1.00 77.81 250 SER A CA 1
ATOM 2098 C C . SER A 1 250 ? -90.094 -20.053 102.932 1.00 77.81 250 SER A C 1
ATOM 2100 O O . SER A 1 250 ? -90.809 -20.511 103.816 1.00 77.81 250 SER A O 1
ATOM 2102 N N . GLU A 1 251 ? -89.510 -18.858 103.050 1.00 79.25 251 GLU A N 1
ATOM 2103 C CA . GLU A 1 251 ? -89.704 -17.944 104.186 1.00 79.25 251 GLU A CA 1
ATOM 2104 C C . GLU A 1 251 ? -91.180 -17.538 104.329 1.00 79.25 251 GLU A C 1
ATOM 2106 O O . GLU A 1 251 ? -91.702 -17.487 105.441 1.00 79.25 251 GLU A O 1
ATOM 2111 N N . GLY A 1 252 ? -91.889 -17.325 103.215 1.00 77.69 252 GLY A N 1
ATOM 2112 C CA . GLY A 1 252 ? -93.338 -17.112 103.217 1.00 77.69 252 GLY A CA 1
ATOM 2113 C C . GLY A 1 252 ? -94.122 -18.320 103.746 1.00 77.69 252 GLY A C 1
ATOM 2114 O O . GLY A 1 252 ? -95.029 -18.160 104.563 1.00 77.69 252 GLY A O 1
ATOM 2115 N N . LYS A 1 253 ? -93.753 -19.542 103.338 1.00 79.50 253 LYS A N 1
ATOM 2116 C CA . LYS A 1 253 ? -94.346 -20.785 103.865 1.00 79.50 253 LYS A CA 1
ATOM 2117 C C . LYS A 1 253 ? -94.049 -20.976 105.353 1.00 79.50 253 LYS A C 1
ATOM 2119 O O . LYS A 1 253 ? -94.955 -21.358 106.086 1.00 79.50 253 LYS A O 1
ATOM 2124 N N . ILE A 1 254 ? -92.825 -20.681 105.796 1.00 79.31 254 ILE A N 1
ATOM 2125 C CA . ILE A 1 254 ? -92.432 -20.734 107.210 1.00 79.31 254 ILE A CA 1
ATOM 2126 C C . ILE A 1 254 ? -93.264 -19.741 108.015 1.00 79.31 254 ILE A C 1
ATOM 2128 O O . ILE A 1 254 ? -93.893 -20.166 108.970 1.00 79.31 254 ILE A O 1
ATOM 2132 N N . LYS A 1 255 ? -93.394 -18.479 107.585 1.00 77.06 255 LYS A N 1
ATOM 2133 C CA . LYS A 1 255 ? -94.277 -17.503 108.250 1.00 77.06 255 LYS A CA 1
ATOM 2134 C C . LYS A 1 255 ? -95.726 -17.976 108.340 1.00 77.06 255 LYS A C 1
ATOM 2136 O O . LYS A 1 255 ? -96.379 -17.775 109.359 1.00 77.06 255 LYS A O 1
ATOM 2141 N N . ASN A 1 256 ? -96.245 -18.613 107.292 1.00 76.06 256 ASN A N 1
ATOM 2142 C CA . ASN A 1 256 ? -97.595 -19.175 107.326 1.00 76.06 256 ASN A CA 1
ATOM 2143 C C . ASN A 1 256 ? -97.712 -20.332 108.328 1.00 76.06 256 ASN A C 1
ATOM 2145 O O . ASN A 1 256 ? -98.703 -20.402 109.049 1.00 76.06 256 ASN A O 1
ATOM 2149 N N . LEU A 1 257 ? -96.708 -21.210 108.406 1.00 73.94 257 LEU A N 1
ATOM 2150 C CA . LEU A 1 257 ? -96.653 -22.290 109.393 1.00 73.94 257 LEU A CA 1
ATOM 2151 C C . LEU A 1 257 ? -96.440 -21.762 110.818 1.00 73.94 257 LEU A C 1
ATOM 2153 O O . LEU A 1 257 ? -97.079 -22.263 111.731 1.00 73.94 257 LEU A O 1
ATOM 2157 N N . GLU A 1 258 ? -95.618 -20.733 111.018 1.00 74.75 258 GLU A N 1
ATOM 2158 C CA . GLU A 1 258 ? -95.433 -20.044 112.301 1.00 74.75 258 GLU A CA 1
ATOM 2159 C C . GLU A 1 258 ? -96.737 -19.388 112.762 1.00 74.75 258 GLU A C 1
ATOM 2161 O O . GLU A 1 258 ? -97.112 -19.530 113.921 1.00 74.75 258 GLU A O 1
ATOM 2166 N N . ASN A 1 259 ? -97.487 -18.754 111.855 1.00 73.25 259 ASN A N 1
ATOM 2167 C CA . ASN A 1 259 ? -98.821 -18.228 112.150 1.00 73.25 259 ASN A CA 1
ATOM 2168 C C . ASN A 1 259 ? -99.825 -19.346 112.483 1.00 73.25 259 ASN A C 1
ATOM 2170 O O . ASN A 1 259 ? -100.672 -19.164 113.361 1.00 73.25 259 ASN A O 1
ATOM 2174 N N . LEU A 1 260 ? -99.726 -20.508 111.823 1.00 72.19 260 LEU A N 1
ATOM 2175 C CA . LEU A 1 260 ? -100.539 -21.693 112.119 1.00 72.19 260 LEU A CA 1
ATOM 2176 C C . LEU A 1 260 ? -100.192 -22.286 113.497 1.00 72.19 260 LEU A C 1
ATOM 2178 O O . LEU A 1 260 ? -101.073 -22.637 114.273 1.00 72.19 260 LEU A O 1
ATOM 2182 N N . VAL A 1 261 ? -98.904 -22.352 113.837 1.00 71.25 261 VAL A N 1
ATOM 2183 C CA . VAL A 1 261 ? -98.425 -22.778 115.159 1.00 71.25 261 VAL A CA 1
ATOM 2184 C C . VAL A 1 261 ? -98.851 -21.778 116.229 1.00 71.25 261 VAL A C 1
ATOM 2186 O O . VAL A 1 261 ? -99.316 -22.202 117.278 1.00 71.25 261 VAL A O 1
ATOM 2189 N N . ALA A 1 262 ? -98.773 -20.472 115.969 1.00 66.62 262 ALA A N 1
ATOM 2190 C CA . ALA A 1 262 ? -99.225 -19.439 116.898 1.00 66.62 262 ALA A CA 1
ATOM 2191 C C . ALA A 1 262 ? -100.745 -19.496 117.134 1.00 66.62 262 ALA A C 1
ATOM 2193 O O . ALA A 1 262 ? -101.200 -19.290 118.258 1.00 66.62 262 ALA A O 1
ATOM 2194 N N . THR A 1 263 ? -101.540 -19.814 116.106 1.00 65.81 263 THR A N 1
ATOM 2195 C CA . THR A 1 263 ? -102.989 -20.042 116.258 1.00 65.81 263 THR A CA 1
ATOM 2196 C C . THR A 1 263 ? -103.278 -21.324 117.035 1.00 65.81 263 THR A C 1
ATOM 2198 O O . THR A 1 263 ? -104.055 -21.272 117.983 1.00 65.81 263 THR A O 1
ATOM 2201 N N . LEU A 1 264 ? -102.581 -22.426 116.745 1.00 63.16 264 LEU A N 1
ATOM 2202 C CA . LEU A 1 264 ? -102.686 -23.676 117.510 1.00 63.16 264 LEU A CA 1
ATOM 2203 C C . LEU A 1 264 ? -102.210 -23.523 118.967 1.00 63.16 264 LEU A C 1
ATOM 2205 O O . LEU A 1 264 ? -102.816 -24.088 119.871 1.00 63.16 264 LEU A O 1
ATOM 2209 N N . GLN A 1 265 ? -101.176 -22.720 119.234 1.00 59.69 265 GLN A N 1
ATOM 2210 C CA . GLN A 1 265 ? -100.720 -22.385 120.589 1.00 59.69 265 GLN A CA 1
ATOM 2211 C C . GLN A 1 265 ? -101.727 -21.497 121.333 1.00 59.69 265 GLN A C 1
ATOM 2213 O O . GLN A 1 265 ? -101.892 -21.659 122.541 1.00 59.69 265 GLN A O 1
ATOM 2218 N N . ASN A 1 266 ? -102.436 -20.604 120.632 1.00 59.72 266 ASN A N 1
ATOM 2219 C CA . ASN A 1 266 ? -103.545 -19.829 121.201 1.00 59.72 266 ASN A CA 1
ATOM 2220 C C . ASN A 1 266 ? -104.798 -20.681 121.465 1.00 59.72 266 ASN A C 1
ATOM 2222 O O . ASN A 1 266 ? -105.576 -20.371 122.366 1.00 59.72 266 ASN A O 1
ATOM 2226 N N . GLU A 1 267 ? -105.014 -21.751 120.700 1.00 60.62 267 GLU A N 1
ATOM 2227 C CA . GLU A 1 267 ? -106.045 -22.745 121.012 1.00 60.62 267 GLU A CA 1
ATOM 2228 C C . GLU A 1 267 ? -105.629 -23.624 122.201 1.00 60.62 267 GLU A C 1
ATOM 2230 O O . GLU A 1 267 ? -106.450 -23.887 123.078 1.00 60.62 267 GLU A O 1
ATOM 2235 N N . LEU A 1 268 ? -104.343 -23.981 122.315 1.00 55.09 268 LEU A N 1
ATOM 2236 C CA . LEU A 1 268 ? -103.809 -24.750 123.444 1.00 55.09 268 LEU A CA 1
ATOM 2237 C C . LEU A 1 268 ? -103.830 -23.955 124.766 1.00 55.09 268 LEU A C 1
ATOM 2239 O O . LEU A 1 268 ? -104.145 -24.509 125.819 1.00 55.09 268 LEU A O 1
ATOM 2243 N N . SER A 1 269 ? -103.546 -22.648 124.726 1.00 57.84 269 SER A N 1
ATOM 2244 C CA . SER A 1 269 ? -103.586 -21.777 125.912 1.00 57.84 269 SER A CA 1
ATOM 2245 C C . SER A 1 269 ? -105.008 -21.548 126.439 1.00 57.84 269 SER A C 1
ATOM 2247 O O . SER A 1 269 ? -105.186 -21.324 127.634 1.00 57.84 269 SER A O 1
ATOM 2249 N N . LYS A 1 270 ? -106.033 -21.685 125.587 1.00 56.78 270 LYS A N 1
ATOM 2250 C CA . LYS A 1 270 ? -107.448 -21.624 125.991 1.00 56.78 270 LYS A CA 1
ATOM 2251 C C . LYS A 1 270 ? -107.952 -22.900 126.675 1.00 56.78 270 LYS A C 1
ATOM 2253 O O . LYS A 1 270 ? -108.950 -22.828 127.386 1.00 56.78 270 LYS A O 1
ATOM 2258 N N . VAL A 1 271 ? -107.277 -24.040 126.507 1.00 56.81 271 VAL A N 1
ATOM 2259 C CA . VAL A 1 271 ? -107.687 -25.325 127.111 1.00 56.81 271 VAL A CA 1
ATOM 2260 C C . VAL A 1 271 ? -107.123 -25.517 128.530 1.00 56.81 271 VAL A C 1
ATOM 2262 O O . VAL A 1 271 ? -107.753 -26.180 129.347 1.00 56.81 271 VAL A O 1
ATOM 2265 N N . ASN A 1 272 ? -106.011 -24.866 128.888 1.00 49.94 272 ASN A N 1
ATOM 2266 C CA . ASN A 1 272 ? -105.355 -25.042 130.196 1.00 49.94 272 ASN A CA 1
ATOM 2267 C C . ASN A 1 272 ? -105.854 -24.107 131.326 1.00 49.94 272 ASN A C 1
ATOM 2269 O O . ASN A 1 272 ? -105.175 -23.950 132.334 1.00 49.94 272 ASN A O 1
ATOM 2273 N N . ILE A 1 273 ? -107.038 -23.496 131.183 1.00 51.53 273 ILE A N 1
ATOM 2274 C CA . ILE A 1 273 ? -107.674 -22.639 132.213 1.00 51.53 273 ILE A CA 1
ATOM 2275 C C . ILE A 1 273 ? -108.730 -23.413 133.048 1.00 51.53 273 ILE A C 1
ATOM 2277 O O . ILE A 1 273 ? -109.439 -22.818 133.853 1.00 51.53 273 ILE A O 1
ATOM 2281 N N . LEU A 1 274 ? -108.850 -24.742 132.916 1.00 46.25 274 LEU A N 1
ATOM 2282 C CA . LEU A 1 274 ? -109.940 -25.507 133.558 1.00 46.25 274 LEU A CA 1
ATOM 2283 C C . LEU A 1 274 ? -109.563 -26.696 134.460 1.00 46.25 274 LEU A C 1
ATOM 2285 O O . LEU A 1 274 ? -110.463 -27.452 134.822 1.00 46.25 274 LEU A O 1
ATOM 2289 N N . ILE A 1 275 ? -108.311 -26.847 134.902 1.00 41.09 275 ILE A N 1
ATOM 2290 C CA . ILE A 1 275 ? -107.941 -27.773 135.997 1.00 41.09 275 ILE A CA 1
ATOM 2291 C C . ILE A 1 275 ? -106.845 -27.129 136.843 1.00 41.09 275 ILE A C 1
ATOM 2293 O O . ILE A 1 275 ? -106.944 -27.214 138.087 1.00 41.09 275 ILE A O 1
#